Protein AF-0000000082338956 (afdb_homodimer)

Secondary structure (DSSP, 8-state):
------SEEEE-SSSSEEEEESS--EEEEEE--HHHHHHHTSS-EEEEEEEGGGEEEEEETTEEEE--SSSEEEEEETTT--EEEEEETT-TTEEEEEGGGB-TTT-SSPPPPEEEEE-GGG--TT----S-S-B-SSS-HHHHHHH-/------SEEEE-SSSSEEEEESS--EEEEEE--HHHHHHHTSS-EEEEEEEGGGEEEEEETTEEEE--SSSEEEEEETTT--EEEEEETT-TTEEEEEGGGB-TTT-SSPPPPEEEEE-GGG--TT----S-S-B-SSS-HHHHHHH-

Radius of gyration: 18.68 Å; Cα contacts (8 Å, |Δi|>4): 760; chains: 2; bounding box: 44×70×40 Å

Structure (mmCIF, N/CA/C/O backbone):
data_AF-0000000082338956-model_v1
#
loop_
_entity.id
_entity.type
_entity.pdbx_description
1 polymer 'CENP-V/GFA domain-containing protein'
#
loop_
_atom_site.group_PDB
_atom_site.id
_atom_site.type_symbol
_atom_site.label_atom_id
_atom_site.label_alt_id
_atom_site.label_comp_id
_atom_site.label_asym_id
_atom_site.label_entity_id
_atom_site.label_seq_id
_atom_site.pdbx_PDB_ins_code
_atom_site.Cartn_x
_atom_site.Cartn_y
_atom_site.Cartn_z
_atom_site.occupancy
_atom_site.B_iso_or_equiv
_atom_site.auth_seq_id
_atom_site.auth_comp_id
_atom_site.auth_asym_id
_atom_site.auth_atom_id
_atom_site.pdbx_PDB_model_num
ATOM 1 N N . MET A 1 1 ? 7.762 37.938 0.673 1 37.91 1 MET A N 1
ATOM 2 C CA . MET A 1 1 ? 7.363 37.375 1.96 1 37.91 1 MET A CA 1
ATOM 3 C C . MET A 1 1 ? 7.746 35.906 2.051 1 37.91 1 MET A C 1
ATOM 5 O O . MET A 1 1 ? 7.449 35.125 1.145 1 37.91 1 MET A O 1
ATOM 9 N N . ALA A 1 2 ? 8.82 35.469 2.633 1 46.91 2 ALA A N 1
ATOM 10 C CA . ALA A 1 2 ? 9.375 34.125 2.648 1 46.91 2 ALA A CA 1
ATOM 11 C C . ALA A 1 2 ? 8.297 33.094 2.939 1 46.91 2 ALA A C 1
ATOM 13 O O . ALA A 1 2 ? 7.652 33.125 3.99 1 46.91 2 ALA A O 1
ATOM 14 N N . MET A 1 3 ? 7.559 32.562 2.043 1 53.38 3 MET A N 1
ATOM 15 C CA . MET A 1 3 ? 6.398 31.719 2.297 1 53.38 3 MET A CA 1
ATOM 16 C C . MET A 1 3 ? 6.719 30.656 3.354 1 53.38 3 MET A C 1
ATOM 18 O O . MET A 1 3 ? 7.797 30.062 3.336 1 53.38 3 MET A O 1
ATOM 22 N N . ALA A 1 4 ? 6.336 30.891 4.547 1 64.12 4 ALA A N 1
ATOM 23 C CA . ALA A 1 4 ? 6.57 30.016 5.688 1 64.12 4 ALA A CA 1
ATOM 24 C C . ALA A 1 4 ? 6.512 28.547 5.27 1 64.12 4 ALA A C 1
ATOM 26 O O . ALA A 1 4 ? 5.773 28.188 4.352 1 64.12 4 ALA A O 1
ATOM 27 N N . SER A 1 5 ? 7.586 27.75 5.406 1 78.81 5 SER A N 1
ATOM 28 C CA . SER A 1 5 ? 7.68 26.328 5.133 1 78.81 5 SER A CA 1
ATOM 29 C C . SER A 1 5 ? 6.43 25.594 5.605 1 78.81 5 SER A C 1
ATOM 31 O O . SER A 1 5 ? 5.941 25.828 6.711 1 78.81 5 SER A O 1
ATOM 33 N N . PRO A 1 6 ? 5.793 24.953 4.656 1 86.56 6 PRO A N 1
ATOM 34 C CA . PRO A 1 6 ? 4.605 24.234 5.102 1 86.56 6 PRO A CA 1
ATOM 35 C C . PRO A 1 6 ? 4.887 23.312 6.289 1 86.56 6 PRO A C 1
ATOM 37 O O . PRO A 1 6 ? 6 22.797 6.43 1 86.56 6 PRO A O 1
ATOM 40 N N . THR A 1 7 ? 3.939 23.25 7.199 1 96.44 7 THR A N 1
ATOM 41 C CA . THR A 1 7 ? 4.062 22.312 8.305 1 96.44 7 THR A CA 1
ATOM 42 C C . THR A 1 7 ? 4.336 20.906 7.793 1 96.44 7 THR A C 1
ATOM 44 O O . THR A 1 7 ? 5.309 20.266 8.195 1 96.44 7 THR A O 1
ATOM 47 N N . VAL A 1 8 ? 3.508 20.438 6.867 1 98.44 8 VAL A N 1
ATOM 48 C CA . VAL A 1 8 ? 3.68 19.172 6.152 1 98.44 8 VAL A CA 1
ATOM 49 C C . VAL A 1 8 ? 3.395 19.375 4.668 1 98.44 8 VAL A C 1
ATOM 51 O O . VAL A 1 8 ? 2.457 20.094 4.301 1 98.44 8 VAL A O 1
ATOM 54 N N . ILE A 1 9 ? 4.199 18.828 3.869 1 98.38 9 ILE A N 1
ATOM 55 C CA . ILE A 1 9 ? 3.963 18.797 2.432 1 98.38 9 ILE A CA 1
ATOM 56 C C . ILE A 1 9 ? 4.055 17.359 1.924 1 98.38 9 ILE A C 1
ATOM 58 O O . ILE A 1 9 ? 4.805 16.547 2.469 1 98.38 9 ILE A O 1
ATOM 62 N N . GLY A 1 10 ? 3.277 17.031 0.928 1 98.69 10 GLY A N 1
ATOM 63 C CA . GLY A 1 10 ? 3.27 15.688 0.377 1 98.69 10 GLY A CA 1
ATOM 64 C C . GLY A 1 10 ? 2.762 15.633 -1.052 1 98.69 10 GLY A C 1
ATOM 65 O O . GLY A 1 10 ? 2.369 16.656 -1.617 1 98.69 10 GLY A O 1
ATOM 66 N N . SER A 1 11 ? 2.898 14.477 -1.651 1 98.75 11 SER A N 1
ATOM 67 C CA . SER A 1 11 ? 2.508 14.305 -3.047 1 98.75 11 SER A CA 1
ATOM 68 C C . SER A 1 11 ? 2.406 12.828 -3.414 1 98.75 11 SER A C 1
ATOM 70 O O . SER A 1 11 ? 2.9 11.969 -2.686 1 98.75 11 SER A O 1
ATOM 72 N N . CYS A 1 12 ? 1.678 12.688 -4.566 1 98.56 12 CYS A N 1
ATOM 73 C CA . CYS A 1 12 ? 1.744 11.375 -5.203 1 98.56 12 CYS A CA 1
ATOM 74 C C . CYS A 1 12 ? 3.072 11.188 -5.922 1 98.56 12 CYS A C 1
ATOM 76 O O . CYS A 1 12 ? 4.008 11.969 -5.723 1 98.56 12 CYS A O 1
ATOM 78 N N . TYR A 1 13 ? 3.252 10.133 -6.703 1 98.12 13 TYR A N 1
ATOM 79 C CA . TYR A 1 13 ? 4.504 9.82 -7.383 1 98.12 13 TYR A CA 1
ATOM 80 C C . TYR A 1 13 ? 4.746 10.773 -8.547 1 98.12 13 TYR A C 1
ATOM 82 O O . TYR A 1 13 ? 5.844 11.32 -8.695 1 98.12 13 TYR A O 1
ATOM 90 N N . CYS A 1 14 ? 3.738 11 -9.414 1 97.81 14 CYS A N 1
ATOM 91 C CA . CYS A 1 14 ? 3.916 11.734 -10.664 1 97.81 14 CYS A CA 1
ATOM 92 C C . CYS A 1 14 ? 3.887 13.234 -10.422 1 97.81 14 CYS A C 1
ATOM 94 O O . CYS A 1 14 ? 4.195 14.016 -11.32 1 97.81 14 CYS A O 1
ATOM 96 N N . GLY A 1 15 ? 3.473 13.625 -9.227 1 97.62 15 GLY A N 1
ATOM 97 C CA . GLY A 1 15 ? 3.506 15.039 -8.875 1 97.62 15 GLY A CA 1
ATOM 98 C C . GLY A 1 15 ? 2.246 15.781 -9.273 1 97.62 15 GLY A C 1
ATOM 99 O O . GLY A 1 15 ? 2.084 16.953 -8.953 1 97.62 15 GLY A O 1
ATOM 100 N N . LYS A 1 16 ? 1.277 15.109 -9.852 1 98.5 16 LYS A N 1
ATOM 101 C CA . LYS A 1 16 ? 0.058 15.766 -10.312 1 98.5 16 LYS A CA 1
ATOM 102 C C . LYS A 1 16 ? -0.935 15.953 -9.172 1 98.5 16 LYS A C 1
ATOM 104 O O . LYS A 1 16 ? -1.979 16.594 -9.352 1 98.5 16 LYS A O 1
ATOM 109 N N . THR A 1 17 ? -0.644 15.438 -8.062 1 98.56 17 THR A N 1
ATOM 110 C CA . THR A 1 17 ? -1.384 15.641 -6.824 1 98.56 17 THR A CA 1
ATOM 111 C C . THR A 1 17 ? -0.436 15.984 -5.68 1 98.56 17 THR A C 1
ATOM 1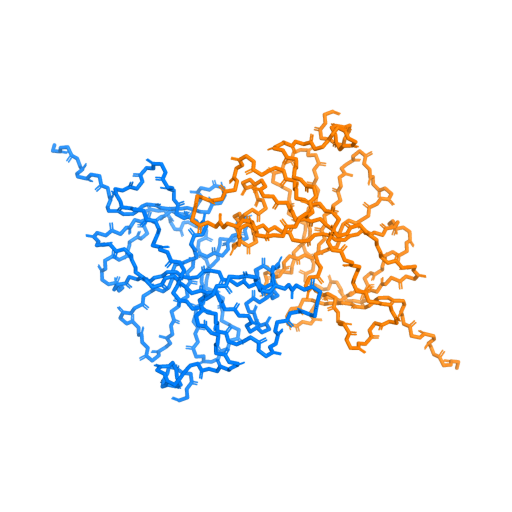13 O O . THR A 1 17 ? 0.419 15.172 -5.309 1 98.56 17 THR A O 1
ATOM 116 N N . ARG A 1 18 ? -0.516 17.156 -5.23 1 98.69 18 ARG A N 1
ATOM 117 C CA . ARG A 1 18 ? 0.327 17.672 -4.156 1 98.69 18 ARG A CA 1
ATOM 118 C C . ARG A 1 18 ? -0.507 18.375 -3.096 1 98.69 18 ARG A C 1
ATOM 120 O O . ARG A 1 18 ? -1.517 19.016 -3.414 1 98.69 18 ARG A O 1
ATOM 127 N N . TYR A 1 19 ? -0.068 18.297 -1.852 1 98.88 19 TYR A N 1
ATOM 128 C CA . TYR A 1 19 ? -0.809 18.938 -0.768 1 98.88 19 TYR A CA 1
ATOM 129 C C . TYR A 1 19 ? 0.14 19.531 0.263 1 98.88 19 TYR A C 1
ATOM 131 O O . TYR A 1 19 ? 1.345 19.281 0.233 1 98.88 19 TYR A O 1
ATOM 139 N N . GLN A 1 20 ? -0.388 20.359 1.097 1 98.62 20 GLN A N 1
ATOM 140 C CA . GLN A 1 20 ? 0.293 20.859 2.285 1 98.62 20 GLN A CA 1
ATOM 141 C C . GLN A 1 20 ? -0.674 21 3.457 1 98.62 20 GLN A C 1
ATOM 143 O O . GLN A 1 20 ? -1.89 21.062 3.262 1 98.62 20 GLN A O 1
ATOM 148 N N . THR A 1 21 ? -0.132 20.984 4.664 1 98.56 21 THR A N 1
ATOM 149 C CA . THR A 1 21 ? -0.916 21.297 5.855 1 98.56 21 THR A CA 1
ATOM 150 C C . THR A 1 21 ? -0.364 22.531 6.559 1 98.56 21 THR A C 1
ATOM 152 O O . THR A 1 21 ? 0.825 22.844 6.441 1 98.56 21 THR A O 1
ATOM 155 N N . THR A 1 22 ? -1.229 23.203 7.227 1 97.88 22 THR A N 1
ATOM 156 C CA . THR A 1 22 ? -0.813 24.375 7.984 1 97.88 22 THR A CA 1
ATOM 157 C C . THR A 1 22 ? -0.746 24.062 9.477 1 97.88 22 THR A C 1
ATOM 159 O O . THR A 1 22 ? -0.469 24.953 10.289 1 97.88 22 THR A O 1
ATOM 162 N N . SER A 1 23 ? -1.049 22.891 9.883 1 97.88 23 SER A N 1
ATOM 163 C CA . SER A 1 23 ? -0.912 22.375 11.242 1 97.88 23 SER A CA 1
ATOM 164 C C . SER A 1 23 ? -0.224 21 11.242 1 97.88 23 SER A C 1
ATOM 166 O O . SER A 1 23 ? -0.151 20.344 10.211 1 97.88 23 SER A O 1
ATOM 168 N N . PRO A 1 24 ? 0.361 20.609 12.438 1 97.94 24 PRO A N 1
ATOM 169 C CA . PRO A 1 24 ? 1.017 19.312 12.523 1 97.94 24 PRO A CA 1
ATOM 170 C C . PRO A 1 24 ? 0.047 18.141 12.32 1 97.94 24 PRO A C 1
ATOM 172 O O . PRO A 1 24 ? -1.144 18.266 12.617 1 97.94 24 PRO A O 1
ATOM 175 N N . ILE A 1 25 ? 0.575 17.047 11.766 1 98.62 25 ILE A N 1
ATOM 176 C CA . ILE A 1 25 ? -0.167 15.805 11.633 1 98.62 25 ILE A CA 1
ATOM 177 C C . ILE A 1 25 ? -0.011 14.977 12.906 1 98.62 25 ILE A C 1
ATOM 179 O O . ILE A 1 25 ? 0.939 15.164 13.672 1 98.62 25 ILE A O 1
ATOM 183 N N . TYR A 1 26 ? -0.991 14.055 13.125 1 98.19 26 TYR A N 1
ATOM 184 C CA . TYR A 1 26 ? -0.993 13.281 14.367 1 98.19 26 TYR A CA 1
ATOM 185 C C . TYR A 1 26 ? -1.609 11.906 14.148 1 98.19 26 TYR A C 1
ATOM 187 O O . TYR A 1 26 ? -2.223 11.648 13.109 1 98.19 26 TYR A O 1
ATOM 195 N N . GLY A 1 27 ? -1.321 10.977 14.977 1 97.31 27 GLY A N 1
ATOM 196 C CA . GLY A 1 27 ? -2.074 9.734 15.062 1 97.31 27 GLY A CA 1
ATOM 197 C C . GLY A 1 27 ? -1.711 8.742 13.977 1 97.31 27 GLY A C 1
ATOM 198 O O . GLY A 1 27 ? -2.59 8.211 13.297 1 97.31 27 GLY A O 1
ATOM 199 N N . LEU A 1 28 ? -0.47 8.305 13.898 1 98.5 28 LEU A N 1
ATOM 200 C CA . LEU A 1 28 ? -0.119 7.27 12.93 1 98.5 28 LEU A CA 1
ATOM 201 C C . LEU A 1 28 ? -0.731 5.93 13.328 1 98.5 28 LEU A C 1
ATOM 203 O O . LEU A 1 28 ? -0.519 5.453 14.445 1 98.5 28 LEU A O 1
ATOM 207 N N . SER A 1 29 ? -1.56 5.406 12.516 1 97.75 29 SER A N 1
ATOM 208 C CA . SER A 1 29 ? -2.152 4.086 12.695 1 97.75 29 SER A CA 1
ATOM 209 C C . SER A 1 29 ? -1.967 3.219 11.453 1 97.75 29 SER A C 1
ATOM 211 O O . SER A 1 29 ? -1.901 3.73 10.336 1 97.75 29 SER A O 1
ATOM 213 N N . PHE A 1 30 ? -1.803 1.936 11.656 1 98.69 30 PHE A N 1
ATOM 214 C CA . PHE A 1 30 ? -1.809 0.95 10.586 1 98.69 30 PHE A CA 1
ATOM 215 C C . PHE A 1 30 ? -3.139 0.207 10.539 1 98.69 30 PHE A C 1
ATOM 217 O O . PHE A 1 30 ? -3.492 -0.502 11.484 1 98.69 30 PHE A O 1
ATOM 224 N N . CYS A 1 31 ? -3.896 0.414 9.469 1 98.06 31 CYS A N 1
ATOM 225 C CA . CYS A 1 31 ? -5.199 -0.229 9.312 1 98.06 31 CYS A CA 1
ATOM 226 C C . CYS A 1 31 ? -5.082 -1.504 8.492 1 98.06 31 CYS A C 1
ATOM 228 O O . CYS A 1 31 ? -4.656 -1.465 7.336 1 98.06 31 CYS A O 1
ATOM 230 N N . TYR A 1 32 ? -5.582 -2.637 9 1 98.56 32 TYR A N 1
ATOM 231 C CA . TYR A 1 32 ? -5.438 -3.945 8.375 1 98.56 32 TYR A CA 1
ATOM 232 C C . TYR A 1 32 ? -6.762 -4.418 7.785 1 98.56 32 TYR A C 1
ATOM 234 O O . TYR A 1 32 ? -6.891 -5.574 7.383 1 98.56 32 TYR A O 1
ATOM 242 N N . CYS A 1 33 ? -7.785 -3.543 7.668 1 96.69 33 CYS A N 1
ATOM 243 C CA . CYS A 1 33 ? -9.039 -4.035 7.102 1 96.69 33 CYS A CA 1
ATOM 244 C C . CYS A 1 33 ? -8.844 -4.469 5.652 1 96.69 33 CYS A C 1
ATOM 246 O O . CYS A 1 33 ? -7.895 -4.043 4.992 1 96.69 33 CYS A O 1
ATOM 248 N N . THR A 1 34 ? -9.719 -5.242 5.16 1 96.44 34 THR A N 1
ATOM 249 C CA . THR A 1 34 ? -9.578 -5.836 3.834 1 96.44 34 THR A CA 1
ATOM 250 C C . THR A 1 34 ? -9.531 -4.754 2.76 1 96.44 34 THR A C 1
ATOM 252 O O . THR A 1 34 ? -8.75 -4.848 1.811 1 96.44 34 THR A O 1
ATOM 255 N N . ILE A 1 35 ? -10.297 -3.711 2.865 1 97.38 35 ILE A N 1
ATOM 256 C CA . ILE A 1 35 ? -10.328 -2.648 1.866 1 97.38 35 ILE A CA 1
ATOM 257 C C . ILE A 1 35 ? -8.969 -1.958 1.812 1 97.38 35 ILE A C 1
ATOM 259 O O . ILE A 1 35 ? -8.398 -1.769 0.731 1 97.38 35 ILE A O 1
ATOM 263 N N . CYS A 1 36 ? -8.383 -1.621 2.975 1 98.19 36 CYS A N 1
ATOM 264 C CA . CYS A 1 36 ? -7.082 -0.955 3.025 1 98.19 36 CYS A CA 1
ATOM 265 C C . CYS A 1 36 ? -5.988 -1.849 2.455 1 98.19 36 CYS A C 1
ATOM 267 O O . CYS A 1 36 ? -5.113 -1.378 1.728 1 98.19 36 CYS A O 1
ATOM 269 N N . GLN A 1 37 ? -6.094 -3.133 2.783 1 98.75 37 GLN A N 1
ATOM 270 C CA . GLN A 1 37 ? -5.109 -4.062 2.238 1 98.75 37 GLN A CA 1
ATOM 271 C C . GLN A 1 37 ? -5.137 -4.059 0.712 1 98.75 37 GLN A C 1
ATOM 273 O O . GLN A 1 37 ? -4.102 -3.883 0.069 1 98.75 37 GLN A O 1
ATOM 278 N N . LEU A 1 38 ? -6.281 -4.156 0.154 1 98.69 38 LEU A N 1
ATOM 279 C CA . LEU A 1 38 ? -6.395 -4.379 -1.284 1 98.69 38 LEU A CA 1
ATOM 280 C C . LEU A 1 38 ? -6.203 -3.074 -2.053 1 98.69 38 LEU A C 1
ATOM 282 O O . LEU A 1 38 ? -5.52 -3.049 -3.078 1 98.69 38 LEU A O 1
ATOM 286 N N . VAL A 1 39 ? -6.719 -1.962 -1.585 1 98.38 39 VAL A N 1
ATOM 287 C CA . VAL A 1 39 ? -6.566 -0.681 -2.266 1 98.38 39 VAL A CA 1
ATOM 288 C C . VAL A 1 39 ? -5.105 -0.239 -2.225 1 98.38 39 VAL A C 1
ATOM 290 O O . VAL A 1 39 ? -4.594 0.322 -3.195 1 98.38 39 VAL A O 1
ATOM 293 N N . HIS A 1 40 ? -4.441 -0.525 -1.163 1 98.88 40 HIS A N 1
ATOM 294 C CA . HIS A 1 40 ? -3.057 -0.099 -1 1 98.88 40 HIS A CA 1
ATOM 295 C C . HIS A 1 40 ? -2.09 -1.163 -1.506 1 98.88 40 HIS A C 1
ATOM 297 O O . HIS A 1 40 ? -0.905 -0.886 -1.711 1 98.88 40 HIS A O 1
ATOM 303 N N . GLY A 1 41 ? -2.609 -2.398 -1.732 1 98.88 41 GLY A N 1
ATOM 304 C CA . GLY A 1 41 ? -1.726 -3.473 -2.154 1 98.88 41 GLY A CA 1
ATOM 305 C C . GLY A 1 41 ? -0.627 -3.771 -1.151 1 98.88 41 GLY A C 1
ATOM 306 O O . GLY A 1 41 ? 0.525 -3.99 -1.531 1 98.88 41 GLY A O 1
ATOM 307 N N . ALA A 1 42 ? -0.926 -3.732 0.082 1 98.94 42 ALA A N 1
ATOM 308 C CA . ALA A 1 42 ? -0.004 -3.939 1.195 1 98.94 42 ALA A CA 1
ATOM 309 C C . ALA A 1 42 ? -0.734 -4.484 2.418 1 98.94 42 ALA A C 1
ATOM 311 O O . ALA A 1 42 ? -1.966 -4.465 2.475 1 98.94 42 ALA A O 1
ATOM 312 N N . PRO A 1 43 ? -0.013 -5.074 3.404 1 98.88 43 PRO A N 1
ATOM 313 C CA . PRO A 1 43 ? -0.702 -5.688 4.543 1 98.88 43 PRO A CA 1
ATOM 314 C C . PRO A 1 43 ? -1.531 -4.684 5.34 1 98.88 43 PRO A C 1
ATOM 316 O O . PRO A 1 43 ? -2.459 -5.07 6.055 1 98.88 43 PRO A O 1
ATOM 319 N N . PHE A 1 44 ? -1.197 -3.402 5.234 1 98.88 44 PHE A N 1
ATOM 320 C CA . PHE A 1 44 ? -1.904 -2.348 5.949 1 98.88 44 PHE A CA 1
ATOM 321 C C . PHE A 1 44 ? -1.773 -1.016 5.223 1 98.88 44 PHE A C 1
ATOM 323 O O . PHE A 1 44 ? -0.899 -0.852 4.367 1 98.88 44 PHE A O 1
ATOM 330 N N . ALA A 1 45 ? -2.648 -0.122 5.512 1 98.88 45 ALA A N 1
ATOM 331 C CA . ALA A 1 45 ? -2.525 1.278 5.117 1 98.88 45 ALA A CA 1
ATOM 332 C C . ALA A 1 45 ? -2.117 2.15 6.301 1 98.88 45 ALA A C 1
ATOM 334 O O . ALA A 1 45 ? -2.711 2.062 7.379 1 98.88 45 ALA A O 1
ATOM 335 N N . PRO A 1 46 ? -1.101 2.928 6.156 1 98.94 46 PRO A N 1
ATOM 336 C CA . PRO A 1 46 ? -0.68 3.861 7.203 1 98.94 46 PRO A CA 1
ATOM 337 C C . PRO A 1 46 ? -1.356 5.227 7.086 1 98.94 46 PRO A C 1
ATOM 339 O O . PRO A 1 46 ? -1.229 5.895 6.055 1 98.94 46 PRO A O 1
ATOM 342 N N . PHE A 1 47 ? -2.051 5.613 8.156 1 98.81 47 PHE A N 1
ATOM 343 C CA . PHE A 1 47 ? -2.719 6.906 8.125 1 98.81 47 PHE A CA 1
ATOM 344 C C . PHE A 1 47 ? -2.221 7.797 9.258 1 98.81 47 PHE A C 1
ATOM 346 O O . PHE A 1 47 ? -1.988 7.324 10.375 1 98.81 47 PHE A O 1
ATOM 353 N N . VAL A 1 48 ? -2.012 9.016 8.938 1 98.81 48 VAL A N 1
ATOM 354 C CA . VAL A 1 48 ? -1.961 10.109 9.898 1 98.81 48 VAL A CA 1
ATOM 355 C C . VAL A 1 48 ? -3.148 11.047 9.68 1 98.81 48 VAL A C 1
ATOM 357 O O . VAL A 1 48 ? -3.848 10.945 8.672 1 98.81 48 VAL A O 1
ATOM 360 N N . ASN A 1 49 ? -3.328 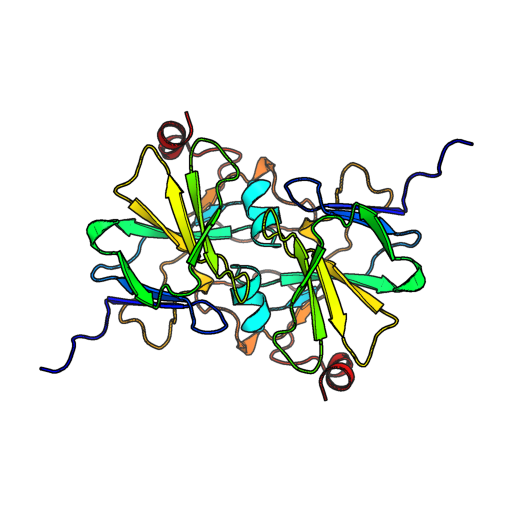11.938 10.656 1 98.56 49 ASN A N 1
ATOM 361 C CA . ASN A 1 49 ? -4.512 12.789 10.562 1 98.56 49 ASN A CA 1
ATOM 362 C C . ASN A 1 49 ? -4.148 14.266 10.703 1 98.56 49 ASN A C 1
ATOM 364 O O . ASN A 1 49 ? -3.082 14.602 11.219 1 98.56 49 ASN A O 1
ATOM 368 N N . VAL A 1 50 ? -5.031 15.078 10.219 1 98.75 50 VAL A N 1
ATOM 369 C CA . VAL A 1 50 ? -5.004 16.531 10.398 1 98.75 50 VAL A CA 1
ATOM 370 C C . VAL A 1 50 ? -6.43 17.078 10.383 1 98.75 50 VAL A C 1
ATOM 372 O O . VAL A 1 50 ? -7.316 16.5 9.75 1 98.75 50 VAL A O 1
ATOM 375 N N . GLN A 1 51 ? -6.695 18.125 11.141 1 98.62 51 GLN A N 1
ATOM 376 C CA . GLN A 1 51 ? -7.977 18.797 10.953 1 98.62 51 GLN A CA 1
ATOM 377 C C . GLN A 1 51 ? -8.133 19.281 9.516 1 98.62 51 GLN A C 1
ATOM 379 O O . GLN A 1 51 ? -7.219 19.891 8.953 1 98.62 51 GLN A O 1
ATOM 384 N N . SER A 1 52 ? -9.297 19.031 8.938 1 98.69 52 SER A N 1
ATOM 385 C CA . SER A 1 52 ? -9.516 19.234 7.512 1 98.69 52 SER A CA 1
ATOM 386 C C . SER A 1 52 ? -9.289 20.688 7.117 1 98.69 52 SER A C 1
ATOM 388 O O . SER A 1 52 ? -8.852 20.969 6 1 98.69 52 SER A O 1
ATOM 390 N N . GLU A 1 53 ? -9.516 21.609 7.988 1 98.38 53 GLU A N 1
ATOM 391 C CA . GLU A 1 53 ? -9.352 23.031 7.688 1 98.38 53 GLU A CA 1
ATOM 392 C C . GLU A 1 53 ? -7.883 23.375 7.438 1 98.38 53 GLU A C 1
ATOM 394 O O . GLU A 1 53 ? -7.57 24.406 6.848 1 98.38 53 GLU A O 1
ATOM 399 N N . HIS A 1 54 ? -6.98 22.484 7.844 1 98.44 54 HIS A N 1
ATOM 400 C CA . HIS A 1 54 ? -5.551 22.75 7.715 1 98.44 54 HIS A CA 1
ATOM 401 C C . HIS A 1 54 ? -4.949 21.969 6.555 1 98.44 54 HIS A C 1
ATOM 403 O O . HIS A 1 54 ? -3.74 22.031 6.316 1 98.44 54 HIS A O 1
ATOM 409 N N . PHE A 1 55 ? -5.727 21.203 5.859 1 98.75 55 PHE A N 1
ATOM 410 C CA . PHE A 1 55 ? -5.285 20.453 4.684 1 98.75 55 PHE A CA 1
ATOM 411 C C . PHE A 1 55 ? -5.621 21.219 3.408 1 98.75 55 PHE A C 1
ATOM 413 O O . PHE A 1 55 ? -6.777 21.594 3.189 1 98.75 55 PHE A O 1
ATOM 420 N N . HIS A 1 56 ? -4.57 21.359 2.518 1 98.38 56 HIS A N 1
ATOM 421 C CA . HIS A 1 56 ? -4.785 22.078 1.268 1 98.38 56 HIS A CA 1
ATOM 422 C C . HIS A 1 56 ? -4.121 21.375 0.096 1 98.38 56 HIS A C 1
ATOM 424 O O . HIS A 1 56 ? -2.941 21.016 0.165 1 98.38 56 HIS A O 1
ATOM 430 N N . TRP A 1 57 ? -4.891 21.234 -0.996 1 98.31 57 TRP A N 1
ATOM 431 C CA . TRP A 1 57 ? -4.277 20.812 -2.248 1 98.31 57 TRP A CA 1
ATOM 432 C C . TRP A 1 57 ? -3.467 21.938 -2.871 1 98.31 57 TRP A C 1
ATOM 434 O O . TRP A 1 57 ? -3.947 23.078 -2.977 1 98.31 57 TRP A O 1
ATOM 444 N N . ILE A 1 58 ? -2.279 21.625 -3.184 1 97.31 58 ILE A N 1
ATOM 445 C CA . ILE A 1 58 ? -1.427 22.531 -3.947 1 97.31 58 ILE A CA 1
ATOM 446 C C . ILE A 1 58 ? -1.61 22.266 -5.441 1 97.31 58 ILE A C 1
ATOM 448 O O . ILE A 1 58 ? -1.629 23.219 -6.242 1 97.31 58 ILE A O 1
ATOM 452 N N . GLU A 1 59 ? -1.639 21.047 -5.852 1 98.12 59 GLU A N 1
ATOM 453 C CA . GLU A 1 59 ? -1.928 20.531 -7.184 1 98.12 59 GLU A CA 1
ATOM 454 C C . GLU A 1 59 ? -2.945 19.391 -7.121 1 98.12 59 GLU A C 1
ATOM 456 O O . GLU A 1 59 ? -2.732 18.406 -6.422 1 98.12 59 GLU A O 1
ATOM 461 N N . ASN A 1 60 ? -4.07 19.547 -7.758 1 97.75 60 ASN A N 1
ATOM 462 C CA . ASN A 1 60 ? -5.117 18.531 -7.664 1 97.75 60 ASN A CA 1
ATOM 463 C C . ASN A 1 60 ? -5.641 18.141 -9.039 1 97.75 60 ASN A C 1
ATOM 465 O O . ASN A 1 60 ? -6.785 17.703 -9.172 1 97.75 60 ASN A O 1
ATOM 469 N N . ALA A 1 61 ? -4.852 18.281 -10.102 1 96.81 61 ALA A N 1
ATOM 470 C CA . ALA A 1 61 ? -5.246 18.047 -11.484 1 96.81 61 ALA A CA 1
ATOM 471 C C . ALA A 1 61 ? -5.664 16.594 -11.688 1 96.81 61 ALA A C 1
ATOM 473 O O . ALA A 1 61 ? -6.516 16.297 -12.531 1 96.81 61 ALA A O 1
ATOM 474 N N . ALA A 1 62 ? -5.129 15.688 -10.883 1 98.06 62 ALA A N 1
ATOM 475 C CA . ALA A 1 62 ? -5.363 14.266 -11.102 1 98.06 62 ALA A CA 1
ATOM 476 C C . ALA A 1 62 ? -6.047 13.633 -9.891 1 98.06 62 ALA A C 1
ATOM 478 O O . ALA A 1 62 ? -6.098 12.406 -9.773 1 98.06 62 ALA A O 1
ATOM 479 N N . VAL A 1 63 ? -6.539 14.438 -8.961 1 98.44 63 VAL A N 1
ATOM 480 C CA . VAL A 1 63 ? -7.203 13.891 -7.781 1 98.44 63 VAL A CA 1
ATOM 481 C C . VAL A 1 63 ? -8.586 13.367 -8.164 1 98.44 63 VAL A C 1
ATOM 483 O O . VAL A 1 63 ? -9.375 14.078 -8.781 1 98.44 63 VAL A O 1
ATOM 486 N N . VAL A 1 64 ? -8.852 12.141 -7.844 1 98.25 64 VAL A N 1
ATOM 487 C CA . VAL A 1 64 ? -10.195 11.586 -8.008 1 98.25 64 VAL A CA 1
ATOM 488 C C . VAL A 1 64 ? -10.656 10.945 -6.699 1 98.25 64 VAL A C 1
ATOM 490 O O . VAL A 1 64 ? -9.828 10.469 -5.914 1 98.25 64 VAL A O 1
ATOM 493 N N . GLU A 1 65 ? -11.977 11.039 -6.5 1 98.38 65 GLU A N 1
ATOM 494 C CA . GLU A 1 65 ? -12.57 10.398 -5.332 1 98.38 65 GLU A CA 1
ATOM 495 C C . GLU A 1 65 ? -12.828 8.922 -5.582 1 98.38 65 GLU A C 1
ATOM 497 O O . GLU A 1 65 ? -13.242 8.531 -6.68 1 98.38 65 GLU A O 1
ATOM 502 N N . LEU A 1 66 ? -12.562 8.109 -4.637 1 98.31 66 LEU A N 1
ATOM 503 C CA . LEU A 1 66 ? -12.852 6.68 -4.621 1 98.31 66 LEU A CA 1
ATOM 504 C C . LEU A 1 66 ? -13.727 6.312 -3.432 1 98.31 66 LEU A C 1
ATOM 506 O O . LEU A 1 66 ? -13.281 6.348 -2.285 1 98.31 66 LEU A O 1
ATOM 510 N N . ARG A 1 67 ? -14.961 6.039 -3.719 1 97.69 67 ARG A N 1
ATOM 511 C CA . ARG A 1 67 ? -15.914 5.621 -2.695 1 97.69 67 ARG A CA 1
ATOM 512 C C . ARG A 1 67 ? -16.234 4.133 -2.818 1 97.69 67 ARG A C 1
ATOM 514 O O . ARG A 1 67 ? -16.938 3.719 -3.74 1 97.69 67 ARG A O 1
ATOM 521 N N . LEU A 1 68 ? -15.727 3.363 -1.923 1 96.38 68 LEU A N 1
ATOM 522 C CA . LEU A 1 68 ? -15.891 1.915 -1.944 1 96.38 68 LEU A CA 1
ATOM 523 C C . LEU A 1 68 ? -16.891 1.466 -0.886 1 96.38 68 LEU A C 1
ATOM 525 O O . LEU A 1 68 ? -17.359 0.326 -0.912 1 96.38 68 LEU A O 1
ATOM 529 N N . THR A 1 69 ? -17.094 2.355 0.09 1 94 69 THR A N 1
ATOM 530 C CA . THR A 1 69 ? -18.078 2.15 1.146 1 94 69 THR A CA 1
ATOM 531 C C . THR A 1 69 ? -19.047 3.33 1.221 1 94 69 THR A C 1
ATOM 533 O O . THR A 1 69 ? -18.891 4.312 0.495 1 94 69 THR A O 1
ATOM 536 N N . ASP A 1 70 ? -20.016 3.197 2.1 1 94.25 70 ASP A N 1
ATOM 537 C CA . ASP A 1 70 ? -20.984 4.277 2.25 1 94.25 70 ASP A CA 1
ATOM 538 C C . ASP A 1 70 ? -20.609 5.203 3.404 1 94.25 70 ASP A C 1
ATOM 540 O O . ASP A 1 70 ? -21.406 6.043 3.824 1 94.25 70 ASP A O 1
ATOM 544 N N . PHE A 1 71 ? -19.281 5.07 3.834 1 94.81 71 PHE A N 1
ATOM 545 C CA . PHE A 1 71 ? -19.031 5.859 5.031 1 94.81 71 PHE A CA 1
ATOM 546 C C . PHE A 1 71 ? -17.734 6.652 4.895 1 94.81 71 PHE A C 1
ATOM 548 O O . PHE A 1 71 ? -17.406 7.457 5.766 1 94.81 71 PHE A O 1
ATOM 555 N N . ALA A 1 72 ? -17.031 6.438 3.76 1 97.25 72 ALA A N 1
ATOM 556 C CA . ALA A 1 72 ? -15.766 7.156 3.641 1 97.25 72 ALA A CA 1
ATOM 557 C C . ALA A 1 72 ? -15.438 7.449 2.18 1 97.25 72 ALA A C 1
ATOM 559 O O . ALA A 1 72 ? -15.844 6.703 1.284 1 97.25 72 ALA A O 1
ATOM 560 N N . THR A 1 73 ? -14.789 8.508 1.973 1 98.25 73 THR A N 1
ATOM 561 C CA . THR A 1 73 ? -14.273 8.906 0.668 1 98.25 73 THR A CA 1
ATOM 562 C C . THR A 1 73 ? -12.742 8.906 0.666 1 98.25 73 THR A C 1
ATOM 564 O O . THR A 1 73 ? -12.117 9.578 1.49 1 98.25 73 THR A O 1
ATOM 567 N N . ARG A 1 74 ? -12.219 8.141 -0.197 1 98.69 74 ARG A N 1
ATOM 568 C CA . ARG A 1 74 ? -10.781 8.164 -0.43 1 98.69 74 ARG A CA 1
ATOM 569 C C . ARG A 1 74 ? -10.438 9.039 -1.634 1 98.69 74 ARG A C 1
ATOM 571 O O . ARG A 1 74 ? -11.281 9.281 -2.494 1 98.69 74 ARG A O 1
ATOM 578 N N . THR A 1 75 ? -9.258 9.57 -1.637 1 98.75 75 THR A N 1
ATOM 579 C CA . THR A 1 75 ? -8.758 10.219 -2.846 1 98.75 75 THR A CA 1
ATOM 580 C C . THR A 1 75 ? -7.512 9.508 -3.365 1 98.75 75 THR A C 1
ATOM 582 O O . THR A 1 75 ? -6.676 9.047 -2.58 1 98.75 75 THR A O 1
ATOM 585 N N . VAL A 1 76 ? -7.422 9.391 -4.672 1 98.69 76 VAL A N 1
ATOM 586 C CA . VAL A 1 76 ? -6.305 8.758 -5.363 1 98.69 76 VAL A CA 1
ATOM 587 C C . VAL A 1 76 ? -5.887 9.609 -6.559 1 98.69 76 VAL A C 1
ATOM 589 O O . VAL A 1 76 ? -6.664 10.445 -7.039 1 98.69 76 VAL A O 1
ATOM 592 N N . CYS A 1 77 ? -4.645 9.5 -6.926 1 98.44 77 CYS A N 1
ATOM 593 C CA . CYS A 1 77 ? -4.195 10.125 -8.164 1 98.44 77 CYS A CA 1
ATOM 594 C C . CYS A 1 77 ? -4.617 9.305 -9.375 1 98.44 77 CYS A C 1
ATOM 596 O O . CYS A 1 77 ? -4.281 8.125 -9.477 1 98.44 77 CYS A O 1
ATOM 598 N N . SER A 1 78 ? -5.277 9.859 -10.32 1 97 78 SER A N 1
ATOM 599 C CA . SER A 1 78 ? -5.773 9.148 -11.492 1 97 78 SER A CA 1
ATOM 600 C C . SER A 1 78 ? -4.641 8.82 -12.461 1 97 78 SER A C 1
ATOM 602 O O . SER A 1 78 ? -4.797 7.973 -13.344 1 97 78 SER A O 1
ATOM 604 N N . SER A 1 79 ? -3.523 9.5 -12.273 1 96.75 79 SER A N 1
ATOM 605 C CA . SER A 1 79 ? -2.408 9.328 -13.203 1 96.75 79 SER A CA 1
ATOM 606 C C . SER A 1 79 ? -1.458 8.234 -12.719 1 96.75 79 SER A C 1
ATOM 608 O O . SER A 1 79 ? -1.087 7.344 -13.492 1 96.75 79 SER A O 1
ATOM 610 N N . CYS A 1 80 ? -1.076 8.234 -11.477 1 97.31 80 CYS A N 1
ATOM 611 C CA . CYS A 1 80 ? -0.103 7.25 -11.016 1 97.31 80 CYS A CA 1
ATOM 612 C C . CYS A 1 80 ? -0.733 6.281 -10.023 1 97.31 80 CYS A C 1
ATOM 614 O O . CYS A 1 80 ? -0.075 5.352 -9.547 1 97.31 80 CYS A O 1
ATOM 616 N N . HIS A 1 81 ? -1.925 6.504 -9.617 1 96.81 81 HIS A N 1
ATOM 617 C CA . HIS A 1 81 ? -2.756 5.586 -8.844 1 96.81 81 HIS A CA 1
ATOM 618 C C . HIS A 1 81 ? -2.391 5.633 -7.363 1 96.81 81 HIS A C 1
ATOM 620 O O . HIS A 1 81 ? -2.893 4.832 -6.57 1 96.81 81 HIS A O 1
ATOM 626 N N . ALA A 1 82 ? -1.536 6.586 -6.965 1 98.38 82 ALA A N 1
ATOM 627 C CA . ALA A 1 82 ? -1.178 6.727 -5.555 1 98.38 82 ALA A CA 1
ATOM 628 C C . ALA A 1 82 ? -2.391 7.121 -4.719 1 98.38 82 ALA A C 1
ATOM 630 O O . ALA A 1 82 ? -3.111 8.062 -5.059 1 98.38 82 ALA A O 1
ATOM 631 N N . PRO A 1 83 ? -2.703 6.363 -3.625 1 98.88 83 PRO A N 1
ATOM 632 C CA . PRO A 1 83 ? -3.701 6.84 -2.664 1 98.88 83 PRO A CA 1
ATOM 633 C C . PRO A 1 83 ? -3.182 7.977 -1.786 1 98.88 83 PRO A C 1
ATOM 635 O O . PRO A 1 83 ? -2.012 7.973 -1.398 1 98.88 83 PRO A O 1
ATOM 638 N N . LEU A 1 84 ? -4.094 8.953 -1.446 1 98.88 84 LEU A N 1
ATOM 639 C CA . LEU A 1 84 ? -3.58 10.148 -0.794 1 98.88 84 LEU A CA 1
ATOM 640 C C . LEU A 1 84 ? -4.32 10.422 0.511 1 98.88 84 LEU A C 1
ATOM 642 O O . LEU A 1 84 ? -3.699 10.711 1.534 1 98.88 84 LEU A O 1
ATOM 646 N N . THR A 1 85 ? -5.676 10.391 0.47 1 98.94 85 THR A N 1
ATOM 647 C CA . THR A 1 85 ? -6.41 10.773 1.669 1 98.94 85 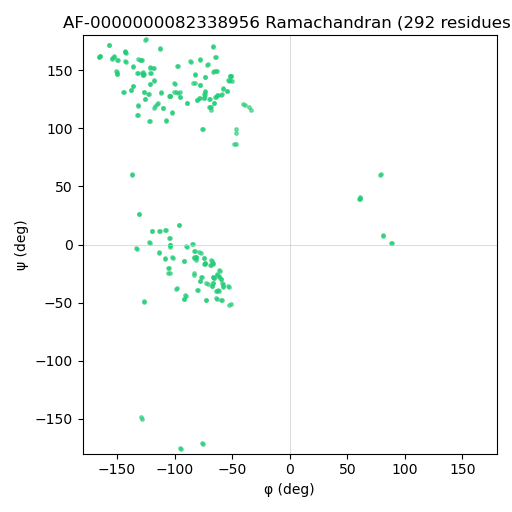THR A CA 1
ATOM 648 C C . THR A 1 85 ? -7.645 9.891 1.851 1 98.94 85 THR A C 1
ATOM 650 O O . THR A 1 85 ? -8.039 9.164 0.934 1 98.94 85 THR A O 1
ATOM 653 N N . MET A 1 86 ? -8.188 9.945 3.027 1 98.75 86 MET A N 1
ATOM 654 C CA . MET A 1 86 ? -9.477 9.352 3.383 1 98.75 86 MET A CA 1
ATOM 655 C C . MET A 1 86 ? -10.219 10.227 4.387 1 98.75 86 MET A C 1
ATOM 657 O O . MET A 1 86 ? -9.625 10.703 5.355 1 98.75 86 MET A O 1
ATOM 661 N N . VAL A 1 87 ? -11.453 10.453 4.062 1 98.44 87 VAL A N 1
ATOM 662 C CA . VAL A 1 87 ? -12.312 11.227 4.953 1 98.44 87 VAL A CA 1
ATOM 663 C C . VAL A 1 87 ? -13.578 10.438 5.266 1 98.44 87 VAL A C 1
ATOM 665 O O . VAL A 1 87 ? -14.258 9.961 4.359 1 98.44 87 VAL A O 1
ATOM 668 N N . TYR A 1 88 ? -13.828 10.258 6.566 1 97.25 88 TYR A N 1
ATOM 669 C CA . TYR A 1 88 ? -15.07 9.617 6.988 1 97.25 88 TYR A CA 1
ATOM 670 C C . TYR A 1 88 ? -16.234 10.594 6.918 1 97.25 88 TYR A C 1
ATOM 672 O O . TYR A 1 88 ? -16.109 11.75 7.328 1 97.25 88 TYR A O 1
ATOM 680 N N . ASP A 1 89 ? -17.344 10.133 6.422 1 96.88 89 ASP A N 1
ATOM 681 C CA . ASP A 1 89 ? -18.531 10.969 6.242 1 96.88 89 ASP A CA 1
ATOM 682 C C . ASP A 1 89 ? -18.969 11.578 7.57 1 96.88 89 ASP A C 1
ATOM 684 O O . ASP A 1 89 ? -19.391 12.734 7.621 1 96.88 89 ASP A O 1
ATOM 688 N N . LYS A 1 90 ? -18.844 10.875 8.633 1 95.75 90 LYS A N 1
ATOM 689 C CA . LYS A 1 90 ? -19.328 11.32 9.945 1 95.75 90 LYS A CA 1
ATOM 690 C C . LYS A 1 90 ? -18.25 12.102 10.688 1 95.75 90 LYS A C 1
ATOM 692 O O . LYS A 1 90 ? -18.484 12.578 11.797 1 95.75 90 LYS A O 1
ATOM 697 N N . ARG A 1 91 ? -17.094 12.242 10.102 1 96.19 91 ARG A N 1
ATOM 698 C CA . ARG A 1 91 ? -16.031 13.062 10.656 1 96.19 91 ARG A CA 1
ATOM 699 C C . ARG A 1 91 ? -15.359 13.898 9.57 1 96.19 91 ARG A C 1
ATOM 701 O O . ARG A 1 91 ? -14.148 13.805 9.367 1 96.19 91 ARG A O 1
ATOM 708 N N . PRO A 1 92 ? -16.172 14.727 8.961 1 96.88 92 PRO A N 1
ATOM 709 C CA . PRO A 1 92 ? -15.656 15.484 7.82 1 96.88 92 PRO A CA 1
ATOM 710 C C . PRO A 1 92 ? -14.609 16.516 8.227 1 96.88 92 PRO A C 1
ATOM 712 O O . PRO A 1 92 ? -13.891 17.047 7.371 1 96.88 92 PRO A O 1
ATOM 715 N N . GLN A 1 93 ? -14.484 16.812 9.523 1 97.31 93 GLN A N 1
ATOM 716 C CA . GLN A 1 93 ? -13.555 17.828 9.992 1 97.31 93 GLN A CA 1
ATOM 717 C C . GLN A 1 93 ? -12.148 17.266 10.18 1 97.31 93 GLN A C 1
ATOM 719 O O . GLN A 1 93 ? -11.227 17.969 10.578 1 97.31 93 GLN A O 1
ATOM 724 N N . GLU A 1 94 ? -11.984 16 9.891 1 98.06 94 GLU A N 1
ATOM 725 C CA . GLU A 1 94 ? -10.688 15.352 9.977 1 98.06 94 GLU A CA 1
ATOM 726 C C . GLU A 1 94 ? -10.336 14.656 8.664 1 98.06 94 GLU A C 1
ATOM 728 O O . GLU A 1 94 ? -11.164 13.961 8.078 1 98.06 94 GLU A O 1
ATOM 733 N N . THR A 1 95 ? -9.125 14.898 8.172 1 98.75 95 THR A N 1
ATOM 734 C CA . THR A 1 95 ? -8.602 14.258 6.969 1 98.75 95 THR A CA 1
ATOM 735 C C . THR A 1 95 ? -7.492 13.273 7.32 1 98.75 95 THR A C 1
ATOM 737 O O . THR A 1 95 ? -6.492 13.648 7.934 1 98.75 95 THR A O 1
ATOM 740 N N . GLY A 1 96 ? -7.707 12.023 7.031 1 98.75 96 GLY A N 1
ATOM 741 C CA . GLY A 1 96 ? -6.605 11.07 7.035 1 98.75 96 GLY A CA 1
ATOM 742 C C . GLY A 1 96 ? -5.68 11.227 5.848 1 98.75 96 GLY A C 1
ATOM 743 O O . GLY A 1 96 ? -6.137 11.406 4.715 1 98.75 96 GLY A O 1
ATOM 744 N N . ILE A 1 97 ? -4.422 11.258 6.062 1 98.94 97 ILE A N 1
ATOM 745 C CA . ILE A 1 97 ? -3.387 11.336 5.039 1 98.94 97 ILE A CA 1
ATOM 746 C 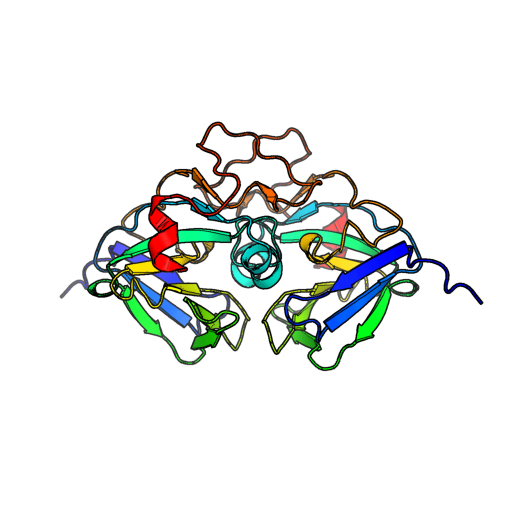C . ILE A 1 97 ? -2.598 10.031 5.004 1 98.94 97 ILE A C 1
ATOM 748 O O . ILE A 1 97 ? -2.203 9.508 6.047 1 98.94 97 ILE A O 1
ATOM 752 N N . VAL A 1 98 ? -2.438 9.508 3.814 1 99 98 VAL A N 1
ATOM 753 C CA . VAL A 1 98 ? -1.572 8.336 3.676 1 99 98 VAL A CA 1
ATOM 754 C C . VAL A 1 98 ? -0.13 8.719 4 1 99 98 VAL A C 1
ATOM 756 O O . VAL A 1 98 ? 0.485 9.516 3.283 1 99 98 VAL A O 1
ATOM 759 N N . ALA A 1 99 ? 0.453 8.102 4.941 1 98.94 99 ALA A N 1
ATOM 760 C CA . ALA A 1 99 ? 1.643 8.617 5.617 1 98.94 99 ALA A CA 1
ATOM 761 C C . ALA A 1 99 ? 2.84 8.648 4.672 1 98.94 99 ALA A C 1
ATOM 763 O O . ALA A 1 99 ? 3.68 9.547 4.754 1 98.94 99 ALA A O 1
ATOM 764 N N . VAL A 1 100 ? 2.896 7.711 3.77 1 98.94 100 VAL A N 1
ATOM 765 C CA . VAL A 1 100 ? 4.086 7.574 2.939 1 98.94 100 VAL A CA 1
ATOM 766 C C . VAL A 1 100 ? 4.121 8.688 1.898 1 98.94 100 VAL A C 1
ATOM 768 O O . VAL A 1 100 ? 5.141 8.898 1.235 1 98.94 100 VAL A O 1
ATOM 771 N N . THR A 1 101 ? 3.027 9.422 1.733 1 98.94 101 THR A N 1
ATOM 772 C CA . THR A 1 101 ? 2.998 10.492 0.745 1 98.94 101 THR A CA 1
ATOM 773 C C . THR A 1 101 ? 3.648 11.758 1.3 1 98.94 101 THR A C 1
ATOM 775 O O . THR A 1 101 ? 3.91 12.703 0.555 1 98.94 101 THR A O 1
ATOM 778 N N . VAL A 1 102 ? 3.92 11.789 2.598 1 98.88 102 VAL A N 1
ATOM 779 C CA . VAL A 1 102 ? 4.578 12.93 3.23 1 98.88 102 VAL A CA 1
ATOM 780 C C . VAL A 1 102 ? 6.031 13.008 2.768 1 98.88 102 VAL A C 1
ATOM 782 O O . VAL A 1 102 ? 6.754 12.008 2.791 1 98.88 102 VAL A O 1
ATOM 785 N N . ASN A 1 103 ? 6.387 14.109 2.264 1 98.25 103 ASN A N 1
ATOM 786 C CA . ASN A 1 103 ? 7.797 14.367 2 1 98.25 103 ASN A CA 1
ATOM 787 C C . ASN A 1 103 ? 8.555 14.695 3.283 1 98.25 103 ASN A C 1
ATOM 789 O O . ASN A 1 103 ? 8.539 15.836 3.748 1 98.25 103 ASN A O 1
ATOM 793 N N . GLU A 1 104 ? 9.234 13.758 3.84 1 97.25 104 GLU A N 1
ATOM 794 C CA . GLU A 1 104 ? 9.852 13.875 5.156 1 97.25 104 GLU A CA 1
ATOM 795 C C . GLU A 1 104 ? 10.984 14.906 5.145 1 97.25 104 GLU A C 1
ATOM 797 O O . GLU A 1 104 ? 11.273 15.531 6.168 1 97.25 104 GLU A O 1
ATOM 802 N N . GLU A 1 105 ? 11.609 15.102 4 1 95.5 105 GLU A N 1
ATOM 803 C CA . GLU A 1 105 ? 12.742 16.016 3.898 1 95.5 105 GLU A CA 1
ATOM 804 C C . GLU A 1 105 ? 12.281 17.469 3.842 1 95.5 105 GLU A C 1
ATOM 806 O O . GLU A 1 105 ? 12.945 18.359 4.371 1 95.5 105 GLU A O 1
ATOM 811 N N . GLU A 1 106 ? 11.148 17.703 3.285 1 95.38 106 GLU A N 1
ATOM 812 C CA . GLU A 1 106 ? 10.703 19.062 3.025 1 95.38 106 GLU A CA 1
ATOM 813 C C . GLU A 1 106 ? 9.68 19.516 4.062 1 95.38 106 GLU A C 1
ATOM 815 O O . GLU A 1 106 ? 9.352 20.703 4.137 1 95.38 106 GLU A O 1
ATOM 820 N N . SER A 1 107 ? 9.18 18.594 4.871 1 97.75 107 SER A N 1
ATOM 821 C CA . SER A 1 107 ? 8.195 18.938 5.895 1 97.75 107 SER A CA 1
ATOM 822 C C . SER A 1 107 ? 8.875 19.484 7.148 1 97.75 107 SER A C 1
ATOM 824 O O . SER A 1 107 ? 9.969 19.047 7.512 1 97.75 107 SER A O 1
ATOM 826 N N . ALA A 1 108 ? 8.172 20.406 7.785 1 97.44 108 ALA A N 1
ATOM 827 C CA . ALA A 1 108 ? 8.727 21.031 8.984 1 97.44 108 ALA A CA 1
ATOM 828 C C . ALA A 1 108 ? 8.609 20.109 10.188 1 97.44 108 ALA A C 1
ATOM 830 O O . ALA A 1 108 ? 9.336 20.281 11.172 1 97.44 108 ALA A O 1
ATOM 831 N N . VAL A 1 109 ? 7.648 19.234 10.227 1 97 109 VAL A N 1
ATOM 832 C CA . VAL A 1 109 ? 7.441 18.297 11.32 1 97 109 VAL A CA 1
ATOM 833 C C . VAL A 1 109 ? 7.5 16.859 10.789 1 97 109 VAL A C 1
ATOM 835 O O . VAL A 1 109 ? 7.133 16.609 9.641 1 97 109 VAL A O 1
ATOM 838 N N . PRO A 1 110 ? 7.984 15.93 11.617 1 97.62 110 PRO A N 1
ATOM 839 C CA . PRO A 1 110 ? 8.078 14.531 11.188 1 97.62 110 PRO A CA 1
ATOM 840 C C . PRO A 1 110 ? 6.734 13.812 11.242 1 97.62 110 PRO A C 1
ATOM 842 O O . PRO A 1 110 ? 5.801 14.281 11.906 1 97.62 110 PRO A O 1
ATOM 845 N N . VAL A 1 111 ? 6.617 12.711 10.5 1 98.75 111 VAL A N 1
ATOM 846 C CA . VAL A 1 111 ? 5.539 11.766 10.75 1 98.75 111 VAL A CA 1
ATOM 847 C C . VAL A 1 111 ? 5.684 11.172 12.148 1 98.75 111 VAL A C 1
ATOM 849 O O . VAL A 1 111 ? 6.777 10.781 12.555 1 98.75 111 VAL A O 1
ATOM 852 N N . PRO A 1 112 ? 4.609 11.227 12.93 1 98.38 112 PRO A N 1
ATOM 853 C CA . PRO A 1 112 ? 4.715 10.734 14.305 1 98.38 112 PRO A CA 1
ATOM 854 C C . PRO A 1 112 ? 4.953 9.227 14.383 1 98.38 112 PRO A C 1
ATOM 856 O O . PRO A 1 112 ? 4.84 8.531 13.367 1 98.38 112 PRO A O 1
ATOM 859 N N . GLU A 1 113 ? 5.258 8.766 15.562 1 97.44 113 GLU A N 1
ATOM 860 C CA . GLU A 1 113 ? 5.441 7.34 15.797 1 97.44 113 GLU A CA 1
ATOM 861 C C . GLU A 1 113 ? 4.109 6.594 15.734 1 97.44 113 GLU A C 1
ATOM 863 O O . GLU A 1 113 ? 3.053 7.176 15.992 1 97.44 113 GLU A O 1
ATOM 868 N N . LEU A 1 114 ? 4.242 5.305 15.422 1 98.38 114 LEU A N 1
ATOM 869 C CA . LEU A 1 114 ? 3.066 4.445 15.344 1 98.38 114 LEU A CA 1
ATOM 870 C C . LEU A 1 114 ? 2.33 4.406 16.688 1 98.38 114 LEU A C 1
ATOM 872 O O . LEU A 1 114 ? 2.941 4.164 17.719 1 98.38 114 LEU A O 1
ATOM 876 N N . GLU A 1 115 ? 1.043 4.656 16.594 1 96.75 115 GLU A N 1
ATOM 877 C CA . GLU A 1 115 ? 0.237 4.684 17.812 1 96.75 115 GLU A CA 1
ATOM 878 C C . GLU A 1 115 ? -0.495 3.361 18.031 1 96.75 115 GLU A C 1
ATOM 880 O O . GLU A 1 115 ? -0.637 2.896 19.156 1 96.75 115 GLU A O 1
ATOM 885 N N . CYS A 1 116 ? -0.965 2.762 16.906 1 96.75 116 CYS A N 1
ATOM 886 C CA . CYS A 1 116 ? -1.742 1.54 17.078 1 96.75 116 CYS A CA 1
ATOM 887 C C . CYS A 1 116 ? -1.901 0.802 15.75 1 96.75 116 CYS A C 1
ATOM 889 O O . CYS A 1 116 ? -1.652 1.369 14.688 1 96.75 116 CYS A O 1
ATOM 891 N N . HIS A 1 117 ? -2.244 -0.469 15.875 1 97.94 117 HIS A N 1
ATOM 892 C CA . HIS A 1 117 ? -2.729 -1.338 14.805 1 97.94 117 HIS A CA 1
ATOM 893 C C . HIS A 1 117 ? -4.234 -1.562 14.914 1 97.94 117 HIS A C 1
ATOM 895 O O . HIS A 1 117 ? -4.734 -1.925 15.984 1 97.94 117 HIS A O 1
ATOM 901 N N . ILE A 1 118 ? -4.91 -1.317 13.812 1 97.06 118 ILE A N 1
ATOM 902 C CA . ILE A 1 118 ? -6.355 -1.499 13.883 1 97.06 118 ILE A CA 1
ATOM 903 C C . ILE A 1 118 ? -6.801 -2.525 12.844 1 97.06 118 ILE A C 1
ATOM 905 O O . ILE A 1 118 ? -6.113 -2.74 11.844 1 97.06 118 ILE A O 1
ATOM 909 N N . PHE A 1 119 ? -7.926 -3.234 13.141 1 97 119 PHE A N 1
ATOM 910 C CA . PHE A 1 119 ? -8.492 -4.277 12.289 1 97 119 PHE A CA 1
ATOM 911 C C . PHE A 1 119 ? -7.504 -5.418 12.102 1 97 119 PHE A C 1
ATOM 913 O O . PHE A 1 119 ? -7.383 -5.969 11.008 1 97 119 PHE A O 1
ATOM 920 N N . VAL A 1 120 ? -6.828 -5.793 13.156 1 98 120 VAL A N 1
ATOM 921 C CA . VAL A 1 120 ? -5.75 -6.773 13.094 1 98 120 VAL A CA 1
ATOM 922 C C . VAL A 1 120 ? -6.324 -8.156 12.797 1 98 120 VAL A C 1
ATOM 924 O O . VAL A 1 120 ? -5.621 -9.023 12.273 1 98 120 VAL A O 1
ATOM 927 N N . GLU A 1 121 ? -7.59 -8.328 13 1 96.5 121 GLU A N 1
ATOM 928 C CA . GLU A 1 121 ? -8.242 -9.617 12.781 1 96.5 121 GLU A CA 1
ATOM 929 C C . GLU A 1 121 ? -8.164 -10.023 11.312 1 96.5 121 GLU A C 1
ATOM 931 O O . GLU A 1 121 ? -8.156 -11.219 10.992 1 96.5 121 GLU A O 1
ATOM 936 N N . THR A 1 122 ? -8.062 -9.086 10.445 1 96.62 122 THR A N 1
ATOM 937 C CA . THR A 1 122 ? -8.094 -9.391 9.016 1 96.62 122 THR A CA 1
ATOM 938 C C . THR A 1 122 ? -6.695 -9.32 8.414 1 96.62 122 THR A C 1
ATOM 940 O O . THR A 1 122 ? -6.531 -9.43 7.203 1 96.62 122 THR A O 1
ATOM 943 N N . LYS A 1 123 ? -5.695 -9.117 9.312 1 98.19 123 LYS A N 1
ATOM 944 C CA . LYS A 1 123 ? -4.305 -9.07 8.875 1 98.19 123 LYS A CA 1
ATOM 945 C C . LYS A 1 123 ? -3.93 -10.32 8.086 1 98.19 123 LYS A C 1
ATOM 947 O O . LYS A 1 123 ? -4.316 -11.43 8.461 1 98.19 123 LYS A O 1
ATOM 952 N N . PRO A 1 124 ? -3.262 -10.172 6.867 1 98.5 124 PRO A N 1
ATOM 953 C CA . PRO A 1 124 ? -2.838 -11.398 6.191 1 98.5 124 PRO A CA 1
ATOM 954 C C . PRO A 1 124 ? -2.041 -12.328 7.102 1 98.5 124 PRO A C 1
ATOM 956 O O . PRO A 1 124 ? -1.249 -11.867 7.926 1 98.5 124 PRO A O 1
ATOM 959 N N . LYS A 1 125 ? -2.203 -13.609 6.941 1 97.62 125 LYS A N 1
ATOM 960 C CA . LYS A 1 125 ? -1.57 -14.594 7.805 1 97.62 125 LYS A CA 1
ATOM 961 C C . LYS A 1 125 ? -0.052 -14.57 7.656 1 97.62 125 LYS A C 1
ATOM 963 O O . LYS A 1 125 ? 0.677 -14.867 8.602 1 97.62 125 LYS A O 1
ATOM 968 N N . TRP A 1 126 ? 0.427 -14.211 6.527 1 98.31 126 TRP A N 1
ATOM 969 C CA . TRP A 1 126 ? 1.851 -14.266 6.211 1 98.31 126 TRP A CA 1
ATOM 970 C C . TRP A 1 126 ? 2.576 -13.031 6.742 1 98.31 126 TRP A C 1
ATOM 972 O O . TRP A 1 126 ? 3.805 -12.953 6.68 1 98.31 126 TRP A O 1
ATOM 982 N N . TYR A 1 127 ? 1.857 -12.055 7.164 1 98.56 127 TYR A N 1
ATOM 983 C CA . TYR A 1 127 ? 2.467 -10.859 7.75 1 98.56 127 TYR A CA 1
ATOM 984 C C . TYR A 1 127 ? 2.416 -10.914 9.273 1 98.56 127 TYR A C 1
ATOM 986 O O . TYR A 1 127 ? 1.395 -11.289 9.852 1 98.56 127 TYR A O 1
ATOM 994 N N . ARG A 1 128 ? 3.523 -10.516 9.961 1 97.62 128 ARG A N 1
ATOM 995 C CA . ARG A 1 128 ? 3.592 -10.547 11.414 1 97.62 128 ARG A CA 1
ATOM 996 C C . ARG A 1 128 ? 3.887 -9.164 11.984 1 97.62 128 ARG A C 1
ATOM 998 O O . ARG A 1 128 ? 4.777 -8.469 11.5 1 97.62 128 ARG A O 1
ATOM 1005 N N . ILE A 1 129 ? 3.082 -8.789 12.93 1 98.38 129 ILE A N 1
ATOM 1006 C CA . ILE A 1 129 ? 3.348 -7.59 13.719 1 98.38 129 ILE A CA 1
ATOM 1007 C C . ILE A 1 129 ? 4.375 -7.898 14.805 1 98.38 129 ILE A C 1
ATOM 1009 O O . ILE A 1 129 ? 4.172 -8.805 15.617 1 98.38 129 ILE A O 1
ATOM 1013 N N . ARG A 1 130 ? 5.449 -7.133 14.812 1 97.62 130 ARG A N 1
ATOM 1014 C CA . ARG A 1 130 ? 6.539 -7.492 15.719 1 97.62 130 ARG A CA 1
ATOM 1015 C C . ARG A 1 130 ? 6.855 -6.348 16.672 1 97.62 130 ARG A C 1
ATOM 1017 O O . ARG A 1 130 ? 7.852 -6.395 17.391 1 97.62 130 ARG A O 1
ATOM 1024 N N . ASP A 1 131 ? 6.137 -5.223 16.641 1 97.69 131 ASP A N 1
ATOM 1025 C CA . ASP A 1 131 ? 6.32 -4.129 17.594 1 97.69 131 ASP A CA 1
ATOM 1026 C C . ASP A 1 131 ? 5.34 -4.234 18.75 1 97.69 131 ASP A C 1
ATOM 1028 O O . ASP A 1 131 ? 4.598 -5.215 18.859 1 97.69 131 ASP A O 1
ATOM 1032 N N . ASP A 1 132 ? 5.352 -3.236 19.609 1 97.19 132 ASP A N 1
ATOM 1033 C CA . AS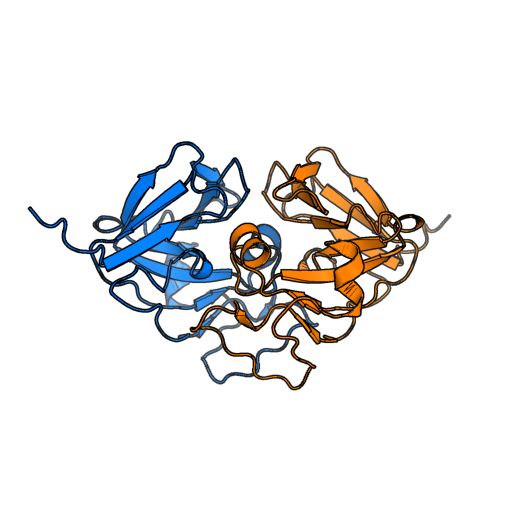P A 1 132 ? 4.582 -3.346 20.844 1 97.19 132 ASP A CA 1
ATOM 1034 C C . ASP A 1 132 ? 3.434 -2.34 20.875 1 97.19 132 ASP A C 1
ATOM 1036 O O . ASP A 1 132 ? 2.826 -2.107 21.922 1 97.19 132 ASP A O 1
ATOM 1040 N N . ALA A 1 133 ? 3.139 -1.71 19.766 1 97.44 133 ALA A N 1
ATOM 1041 C CA . ALA A 1 133 ? 2.014 -0.78 19.734 1 97.44 133 ALA A CA 1
ATOM 1042 C C . ALA A 1 133 ? 0.69 -1.514 19.938 1 97.44 133 ALA A C 1
ATOM 1044 O O . ALA A 1 133 ? 0.558 -2.682 19.562 1 97.44 133 ALA A O 1
ATOM 1045 N N . PRO A 1 134 ? -0.29 -0.851 20.547 1 96.56 134 PRO A N 1
ATOM 1046 C CA . PRO A 1 134 ? -1.587 -1.49 20.766 1 96.56 134 PRO A CA 1
ATOM 1047 C C . PRO A 1 134 ? -2.201 -2.059 19.5 1 96.56 134 PRO A C 1
ATOM 1049 O O . PRO A 1 134 ? -2.07 -1.46 18.422 1 96.56 134 PRO A O 1
ATOM 1052 N N . GLN A 1 135 ? -2.834 -3.234 19.641 1 97.06 135 GLN A N 1
ATOM 1053 C CA . GLN A 1 135 ? -3.523 -3.895 18.547 1 97.06 135 GLN A CA 1
ATOM 1054 C C . GLN A 1 135 ? -5.016 -4.039 18.828 1 97.06 135 GLN A C 1
ATOM 1056 O O . GLN A 1 135 ? -5.402 -4.613 19.844 1 97.06 135 GLN A O 1
ATOM 1061 N N . ASP A 1 136 ? -5.77 -3.41 17.984 1 94.81 136 ASP A N 1
ATOM 1062 C CA . ASP A 1 136 ? -7.215 -3.627 18.031 1 94.81 136 ASP A CA 1
ATOM 1063 C C . ASP A 1 136 ? -7.656 -4.633 16.969 1 94.81 136 ASP A C 1
ATOM 1065 O O . ASP A 1 136 ? -7.289 -4.512 15.797 1 94.81 136 ASP A O 1
ATOM 1069 N N . LEU A 1 137 ? -8.445 -5.637 17.281 1 90.19 137 LEU A N 1
ATOM 1070 C CA . LEU A 1 137 ? -8.844 -6.695 16.359 1 90.19 137 LEU A CA 1
ATOM 1071 C C . LEU A 1 137 ? -9.844 -6.18 15.336 1 90.19 137 LEU A C 1
ATOM 1073 O O . LEU A 1 137 ? -9.891 -6.664 14.203 1 90.19 137 LEU A O 1
ATOM 1077 N N . GLY A 1 138 ? -10.672 -5.262 15.703 1 83.62 138 GLY A N 1
ATOM 1078 C CA . GLY A 1 138 ? -11.688 -4.668 14.844 1 83.62 138 GLY A CA 1
ATOM 1079 C C . GLY A 1 138 ? -11.664 -3.15 14.859 1 83.62 138 GLY A C 1
ATOM 1080 O O . GLY A 1 138 ? -10.594 -2.541 14.945 1 83.62 138 GLY A O 1
ATOM 1081 N N . VAL A 1 139 ? -12.859 -2.65 14.688 1 76.19 139 VAL A N 1
ATOM 1082 C CA . VAL A 1 139 ? -13.008 -1.198 14.719 1 76.19 139 VAL A CA 1
ATOM 1083 C C . VAL A 1 139 ? -12.758 -0.686 16.141 1 76.19 139 VAL A C 1
ATOM 1085 O O . VAL A 1 139 ? -13.453 -1.086 17.078 1 76.19 139 VAL A O 1
ATOM 1088 N N . PRO A 1 140 ? -11.711 0.085 16.219 1 78.5 140 PRO A N 1
ATOM 1089 C CA . PRO A 1 140 ? -11.586 0.694 17.531 1 78.5 140 PRO A CA 1
ATOM 1090 C C . PRO A 1 140 ? -12.867 1.373 18 1 78.5 140 PRO A C 1
ATOM 1092 O O . PRO A 1 140 ? -13.633 1.888 17.172 1 78.5 140 PRO A O 1
ATOM 1095 N N . GLU A 1 141 ? -13.07 1.259 19.359 1 78.69 141 GLU A N 1
ATOM 1096 C CA . GLU A 1 141 ? -14.281 1.811 19.938 1 78.69 141 GLU A CA 1
ATOM 1097 C C . GLU A 1 141 ? -14.469 3.275 19.562 1 78.69 141 GLU A C 1
ATOM 1099 O O . GLU A 1 141 ? -15.586 3.705 19.25 1 78.69 141 GLU A O 1
ATOM 1104 N N . ASP A 1 142 ? -13.414 4.039 19.453 1 78.06 142 ASP A N 1
ATOM 1105 C CA . ASP A 1 142 ? -13.5 5.469 19.172 1 78.06 142 ASP A CA 1
ATOM 1106 C C . ASP A 1 142 ? -13.766 5.723 17.688 1 78.06 142 ASP A C 1
ATOM 1108 O O . ASP A 1 142 ? -14.148 6.828 17.297 1 78.06 142 ASP A O 1
ATOM 1112 N N . MET A 1 143 ? -13.758 4.688 16.844 1 79.19 143 MET A N 1
ATOM 1113 C CA . MET A 1 143 ? -13.969 4.824 15.406 1 79.19 143 MET A CA 1
ATOM 1114 C C . MET A 1 143 ? -15.336 4.27 15.008 1 79.19 143 MET A C 1
ATOM 1116 O O . MET A 1 143 ? -15.82 4.551 13.906 1 79.19 143 MET A O 1
ATOM 1120 N N . LYS A 1 144 ? -16 3.553 15.898 1 79.81 144 LYS A N 1
ATOM 1121 C CA . LYS A 1 144 ? -17.297 2.943 15.586 1 79.81 144 LYS A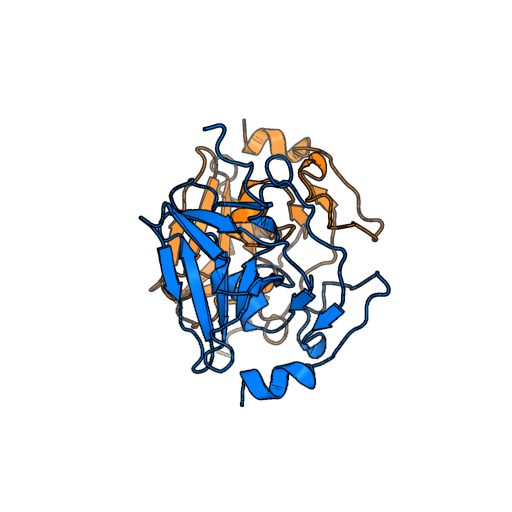 CA 1
ATOM 1122 C C . LYS A 1 144 ? -18.312 3.996 15.148 1 79.81 144 LYS A C 1
ATOM 1124 O O . LYS A 1 144 ? -19.094 3.766 14.227 1 79.81 144 LYS A O 1
ATOM 1129 N N . GLN A 1 145 ? -18.125 5.117 15.773 1 79.5 145 GLN A N 1
ATOM 1130 C CA . GLN A 1 145 ? -19.094 6.172 15.477 1 79.5 145 GLN A CA 1
ATOM 1131 C C . GLN A 1 145 ? -18.859 6.762 14.086 1 79.5 145 GLN A C 1
ATOM 1133 O O . GLN A 1 145 ? -19.734 7.449 13.547 1 79.5 145 GLN A O 1
ATOM 1138 N N . TYR A 1 146 ? -17.719 6.492 13.562 1 79.38 146 TYR A N 1
ATOM 1139 C CA . TYR A 1 146 ? -17.438 7.02 12.227 1 79.38 146 TYR A CA 1
ATOM 1140 C C . TYR A 1 146 ? -18.031 6.125 11.148 1 79.38 146 TYR A C 1
ATOM 1142 O O . TYR A 1 146 ? -18.281 6.582 10.031 1 79.38 146 TYR A O 1
ATOM 1150 N N . MET A 1 147 ? -18.203 4.895 11.438 1 75.88 147 MET A N 1
ATOM 1151 C CA . MET A 1 147 ? -18.547 3.895 10.43 1 75.88 147 MET A CA 1
ATOM 1152 C C . MET A 1 147 ? -20.016 3.508 10.516 1 75.88 147 MET A C 1
ATOM 1154 O O . MET A 1 147 ? -20.594 3.021 9.539 1 75.88 147 MET A O 1
ATOM 1158 N N . TYR A 1 148 ? -20.688 3.678 11.773 1 74.69 148 TYR A N 1
ATOM 1159 C CA . TYR A 1 148 ? -22.062 3.281 11.992 1 74.69 148 TYR A CA 1
ATOM 1160 C C . TYR A 1 148 ? -22.922 4.48 12.383 1 74.69 148 TYR A C 1
ATOM 1162 O O . TYR A 1 148 ? -22.438 5.41 13.039 1 74.69 148 TYR A O 1
ATOM 1170 N N . MET B 1 1 ? -16.406 -32.438 -14.398 1 37.28 1 MET B N 1
ATOM 1171 C CA . MET B 1 1 ? -14.977 -32.531 -14.109 1 37.28 1 MET B CA 1
ATOM 1172 C C . MET B 1 1 ? -14.586 -31.594 -12.977 1 37.28 1 MET B C 1
ATOM 1174 O O . MET B 1 1 ? -14.938 -30.406 -12.992 1 37.28 1 MET B O 1
ATOM 1178 N N . ALA B 1 2 ? -14.445 -31.969 -11.75 1 47 2 ALA B N 1
ATOM 1179 C CA . ALA B 1 2 ? -14.242 -31.141 -10.555 1 47 2 ALA B CA 1
ATOM 1180 C C . ALA B 1 2 ? -13.148 -30.109 -10.781 1 47 2 ALA B C 1
ATOM 1182 O O . ALA B 1 2 ? -12.016 -30.469 -11.125 1 47 2 ALA B O 1
ATOM 1183 N N . MET B 1 3 ? -13.375 -28.984 -11.289 1 52.53 3 MET B N 1
ATOM 1184 C CA . MET B 1 3 ? -12.336 -28.047 -11.703 1 52.53 3 MET B CA 1
ATOM 1185 C C . MET B 1 3 ? -11.266 -27.906 -10.625 1 52.53 3 MET B C 1
ATOM 1187 O O . MET B 1 3 ? -11.578 -27.812 -9.438 1 52.53 3 MET B O 1
ATOM 1191 N N . ALA B 1 4 ? -10.211 -28.641 -10.758 1 63.41 4 ALA B N 1
ATOM 1192 C CA . ALA B 1 4 ? -9.086 -28.656 -9.82 1 63.41 4 ALA B CA 1
ATOM 1193 C C . ALA B 1 4 ? -8.867 -27.281 -9.203 1 63.41 4 ALA B C 1
ATOM 1195 O O . ALA B 1 4 ? -9.086 -26.25 -9.867 1 63.41 4 ALA B O 1
ATOM 1196 N N . SER B 1 5 ? -9.023 -27.062 -7.91 1 78.12 5 SER B N 1
ATOM 1197 C CA . SER B 1 5 ? -8.766 -25.844 -7.156 1 78.12 5 SER B CA 1
ATOM 1198 C C . SER B 1 5 ? -7.516 -25.141 -7.656 1 78.12 5 SER B C 1
ATOM 1200 O O . SER B 1 5 ? -6.48 -25.766 -7.875 1 78.12 5 SER B O 1
ATOM 1202 N N . PRO B 1 6 ? -7.723 -23.953 -8.094 1 85.94 6 PRO B N 1
ATOM 1203 C CA . PRO B 1 6 ? -6.52 -23.25 -8.547 1 85.94 6 PRO B CA 1
ATOM 1204 C C . PRO B 1 6 ? -5.387 -23.297 -7.523 1 85.94 6 PRO B C 1
ATOM 1206 O O . PRO B 1 6 ? -5.645 -23.359 -6.316 1 85.94 6 PRO B O 1
ATOM 1209 N N . THR B 1 7 ? -4.184 -23.453 -8.016 1 96.38 7 THR B N 1
ATOM 1210 C CA . THR B 1 7 ? -3.037 -23.391 -7.121 1 96.38 7 THR B CA 1
ATOM 1211 C C . THR B 1 7 ? -3.088 -22.125 -6.27 1 96.38 7 THR B C 1
ATOM 1213 O O . THR B 1 7 ? -3.035 -22.188 -5.039 1 96.38 7 THR B O 1
ATOM 1216 N N . VAL B 1 8 ? -3.266 -20.969 -6.898 1 98.44 8 VAL B N 1
ATOM 1217 C CA . VAL B 1 8 ? -3.484 -19.672 -6.262 1 98.44 8 VAL B CA 1
ATOM 1218 C C . VAL B 1 8 ? -4.594 -18.922 -6.988 1 98.44 8 VAL B C 1
ATOM 1220 O O . VAL B 1 8 ? -4.664 -18.953 -8.219 1 98.44 8 VAL B O 1
ATOM 1223 N N . ILE B 1 9 ? -5.438 -18.344 -6.246 1 98.38 9 ILE B N 1
ATOM 1224 C CA . ILE B 1 9 ? -6.453 -17.453 -6.793 1 98.38 9 ILE B CA 1
ATOM 1225 C C . ILE B 1 9 ? -6.414 -16.125 -6.059 1 98.38 9 ILE B C 1
ATOM 1227 O O . ILE B 1 9 ? -6.078 -16.062 -4.875 1 98.38 9 ILE B O 1
ATOM 1231 N N . GLY B 1 10 ? -6.703 -15.07 -6.773 1 98.69 10 GLY B N 1
ATOM 1232 C CA . GLY B 1 10 ? -6.668 -13.734 -6.184 1 98.69 10 GLY B CA 1
ATOM 1233 C C . GLY B 1 10 ? -7.531 -12.734 -6.926 1 98.69 10 GLY B C 1
ATOM 1234 O O . GLY B 1 10 ? -8.141 -13.062 -7.949 1 98.69 10 GLY B O 1
ATOM 1235 N N . SER B 1 11 ? -7.672 -11.555 -6.32 1 98.75 11 SER B N 1
ATOM 1236 C CA . SER B 1 11 ? -8.531 -10.531 -6.898 1 98.75 11 SER B CA 1
ATOM 1237 C C . SER B 1 11 ? -8.258 -9.164 -6.27 1 98.75 11 SER B C 1
ATOM 1239 O O . SER B 1 11 ? -7.629 -9.078 -5.211 1 98.75 11 SER B O 1
ATOM 1241 N N . CYS B 1 12 ? -8.766 -8.188 -7.07 1 98.56 12 CYS B N 1
ATOM 1242 C CA . CYS B 1 12 ? -8.844 -6.863 -6.465 1 98.56 12 CYS B CA 1
ATOM 1243 C C . CYS B 1 12 ? -10.008 -6.781 -5.488 1 98.56 12 CYS B C 1
ATOM 1245 O O . CYS B 1 12 ? -10.586 -7.805 -5.117 1 98.56 12 CYS B O 1
ATOM 1247 N N . TYR B 1 13 ? -10.352 -5.613 -4.969 1 98.19 13 TYR B N 1
ATOM 1248 C CA . TYR B 1 13 ? -11.406 -5.434 -3.98 1 98.19 13 TYR B CA 1
ATOM 1249 C C . TYR B 1 13 ? -12.781 -5.605 -4.617 1 98.19 13 TYR B C 1
ATOM 1251 O O . TYR B 1 13 ? -13.633 -6.312 -4.082 1 98.19 13 TYR B O 1
ATOM 1259 N N . CYS B 1 14 ? -13.055 -4.957 -5.777 1 97.75 14 CYS B N 1
ATOM 1260 C CA . CYS B 1 14 ? -14.383 -4.891 -6.363 1 97.75 14 CYS B CA 1
ATOM 1261 C C . CYS B 1 14 ? -14.703 -6.156 -7.148 1 97.75 14 CYS B C 1
ATOM 1263 O O . CYS B 1 14 ? -15.836 -6.363 -7.574 1 97.75 14 CYS B O 1
ATOM 1265 N N . GLY B 1 15 ? -13.664 -6.961 -7.402 1 97.56 15 GLY B N 1
ATOM 1266 C CA . GLY B 1 15 ? -13.891 -8.234 -8.062 1 97.56 15 GLY B CA 1
ATOM 1267 C C . GLY B 1 15 ? -13.836 -8.141 -9.57 1 97.56 15 GLY B C 1
ATOM 1268 O O . GLY B 1 15 ? -13.914 -9.164 -10.266 1 97.56 15 GLY B O 1
ATOM 1269 N N . LYS B 1 16 ? -13.57 -6.98 -10.117 1 98.5 16 LYS B N 1
ATOM 1270 C CA . LYS B 1 16 ? -13.555 -6.801 -11.562 1 98.5 16 LYS B CA 1
ATOM 1271 C C . LYS B 1 16 ? -12.219 -7.219 -12.156 1 98.5 16 LYS B C 1
ATOM 1273 O O . LYS B 1 16 ? -12.047 -7.238 -13.375 1 98.5 16 LYS B O 1
ATOM 1278 N N . THR B 1 17 ? -11.312 -7.547 -11.352 1 98.56 17 THR B N 1
ATOM 1279 C CA . THR B 1 17 ? -10.023 -8.117 -11.727 1 98.56 17 THR B CA 1
ATOM 1280 C C . THR B 1 17 ? -9.711 -9.344 -10.867 1 98.56 17 THR B C 1
ATOM 1282 O O . THR B 1 17 ? -9.57 -9.234 -9.648 1 98.56 17 THR B O 1
ATOM 1285 N N . ARG B 1 18 ? -9.711 -10.445 -11.461 1 98.69 18 ARG B N 1
ATOM 1286 C CA . ARG B 1 18 ? -9.453 -11.719 -10.789 1 98.69 18 ARG B CA 1
ATOM 1287 C C . ARG B 1 18 ? -8.438 -12.555 -11.562 1 98.69 18 ARG B C 1
ATOM 1289 O O . ARG B 1 18 ? -8.398 -12.508 -12.797 1 98.69 18 ARG B O 1
ATOM 1296 N N . TYR B 1 19 ? -7.652 -13.328 -10.836 1 98.88 19 TYR B N 1
ATOM 1297 C CA . TYR B 1 19 ? -6.641 -14.156 -11.492 1 98.88 19 TYR B CA 1
ATOM 1298 C C . TYR B 1 19 ? -6.504 -15.508 -10.797 1 98.88 19 TYR B C 1
ATOM 1300 O O . TYR B 1 19 ? -7.043 -15.703 -9.711 1 98.88 19 TYR B O 1
ATOM 1308 N N . GLN B 1 20 ? -5.852 -16.406 -11.445 1 98.62 20 GLN B N 1
ATOM 1309 C CA . GLN B 1 20 ? -5.426 -17.672 -10.867 1 98.62 20 GLN B CA 1
ATOM 1310 C C . GLN B 1 20 ? -4.059 -18.094 -11.406 1 98.62 20 GLN B C 1
ATOM 1312 O O . GLN B 1 20 ? -3.627 -17.609 -12.461 1 98.62 20 GLN B O 1
ATOM 1317 N N . THR B 1 21 ? -3.379 -18.938 -10.664 1 98.62 21 THR B N 1
ATOM 1318 C CA . THR B 1 21 ? -2.15 -19.547 -11.148 1 98.62 21 THR B CA 1
ATOM 1319 C C . THR B 1 21 ? -2.297 -21.078 -11.211 1 98.62 21 THR B C 1
ATOM 1321 O O . THR B 1 21 ? -3.092 -21.656 -10.469 1 98.62 21 THR B O 1
ATOM 1324 N N . THR B 1 22 ? -1.57 -21.641 -12.086 1 97.81 22 THR B N 1
ATOM 1325 C CA . THR B 1 22 ? -1.58 -23.094 -12.203 1 97.81 22 THR B CA 1
ATOM 1326 C C . THR B 1 22 ? -0.319 -23.703 -11.586 1 97.81 22 THR B C 1
ATOM 1328 O O . THR B 1 22 ? -0.117 -24.922 -11.633 1 97.81 22 THR B O 1
ATOM 1331 N N . SER B 1 23 ? 0.574 -22.922 -11.094 1 97.88 23 SER B N 1
ATOM 1332 C CA . SER B 1 23 ? 1.761 -23.312 -10.344 1 97.88 23 SER B CA 1
ATOM 1333 C C . SER B 1 23 ? 1.887 -22.531 -9.047 1 97.88 23 SER B C 1
ATOM 1335 O O . SER B 1 23 ? 1.263 -21.469 -8.898 1 97.88 23 SER B O 1
ATOM 1337 N N . PRO B 1 24 ? 2.666 -23.094 -8.062 1 97.94 24 PRO B N 1
ATOM 1338 C CA . PRO B 1 24 ? 2.855 -22.375 -6.797 1 97.94 24 PRO B CA 1
ATOM 1339 C C . PRO B 1 24 ? 3.578 -21.047 -6.977 1 97.94 24 PRO B C 1
ATOM 1341 O O . PRO B 1 24 ? 4.379 -20.891 -7.902 1 97.94 24 PRO B O 1
ATOM 1344 N N . ILE B 1 25 ? 3.246 -20.094 -6.113 1 98.62 25 ILE B N 1
ATOM 1345 C CA . ILE B 1 25 ? 3.945 -18.812 -6.047 1 98.62 25 ILE B CA 1
ATOM 1346 C C . ILE B 1 25 ? 5.164 -18.938 -5.137 1 98.62 25 ILE B C 1
ATOM 1348 O O . ILE B 1 25 ? 5.23 -19.844 -4.293 1 98.62 25 ILE B O 1
ATOM 1352 N N . TYR B 1 26 ? 6.145 -18.031 -5.344 1 98.19 26 TYR B N 1
ATOM 1353 C CA . TYR B 1 26 ? 7.395 -18.109 -4.594 1 98.19 26 TYR B CA 1
ATOM 1354 C C . TYR B 1 26 ? 8 -16.734 -4.383 1 98.19 26 TYR B C 1
ATOM 1356 O O . TYR B 1 26 ? 7.566 -15.758 -4.996 1 98.19 26 TYR B O 1
ATOM 1364 N N . GLY B 1 27 ? 8.836 -16.594 -3.43 1 97.12 27 GLY B N 1
ATOM 1365 C CA . GLY B 1 27 ? 9.711 -15.43 -3.324 1 97.12 27 GLY B CA 1
ATOM 1366 C C . GLY B 1 27 ? 9.016 -14.203 -2.77 1 97.12 27 GLY B C 1
ATOM 1367 O O . GLY B 1 27 ? 9.102 -13.117 -3.352 1 97.12 27 GLY B O 1
ATOM 1368 N N . LEU B 1 28 ? 8.477 -14.25 -1.564 1 98.5 28 LEU B N 1
ATOM 1369 C CA . LEU B 1 28 ? 7.895 -13.055 -0.965 1 98.5 28 LEU B CA 1
ATOM 1370 C C . LEU B 1 28 ? 8.977 -12.047 -0.609 1 98.5 28 LEU B C 1
ATOM 1372 O O . LEU B 1 28 ? 9.922 -12.367 0.115 1 98.5 28 LEU B O 1
ATOM 1376 N N . SER B 1 29 ? 8.938 -10.906 -1.195 1 97.69 29 SER B N 1
ATOM 1377 C CA . SER B 1 29 ? 9.836 -9.797 -0.893 1 97.69 29 SER B CA 1
ATOM 1378 C C . SER B 1 29 ? 9.062 -8.523 -0.597 1 97.69 29 SER B C 1
ATOM 1380 O O . SER B 1 29 ? 7.965 -8.32 -1.123 1 97.69 29 SER B O 1
ATOM 1382 N N . PHE B 1 30 ? 9.57 -7.715 0.293 1 98.69 30 PHE B N 1
ATOM 1383 C CA . PHE B 1 30 ? 9.055 -6.371 0.546 1 98.69 30 PHE B CA 1
ATOM 1384 C C . PHE B 1 30 ? 9.945 -5.324 -0.113 1 98.69 30 PHE B C 1
ATOM 1386 O O . PHE B 1 30 ? 11.117 -5.18 0.245 1 98.69 30 PHE B O 1
ATOM 1393 N N . CYS B 1 31 ? 9.414 -4.629 -1.106 1 98 31 CYS B N 1
ATOM 1394 C CA . CYS B 1 31 ? 10.172 -3.605 -1.821 1 98 31 CYS B CA 1
ATOM 1395 C C . CYS B 1 31 ? 9.898 -2.221 -1.245 1 98 31 CYS B C 1
ATOM 1397 O O . CYS B 1 31 ? 8.75 -1.766 -1.23 1 98 31 CYS B O 1
ATOM 1399 N N . TYR B 1 32 ? 10.938 -1.474 -0.881 1 98.56 32 TYR B N 1
ATOM 1400 C CA . TYR B 1 32 ? 10.812 -0.185 -0.209 1 98.56 32 TYR B CA 1
ATOM 1401 C C . TYR B 1 32 ? 11.172 0.958 -1.152 1 98.56 32 TYR B C 1
ATOM 1403 O O . TYR B 1 32 ? 11.305 2.105 -0.722 1 98.56 32 TYR B O 1
ATOM 1411 N N . CYS B 1 33 ? 11.289 0.724 -2.473 1 96.62 33 CYS B N 1
ATOM 1412 C CA . CYS B 1 33 ? 11.641 1.845 -3.338 1 96.62 33 CYS B CA 1
ATOM 1413 C C . CYS B 1 33 ? 10.539 2.902 -3.33 1 96.62 33 CYS B C 1
ATOM 1415 O O . CYS B 1 33 ? 9.391 2.611 -2.984 1 96.62 33 CYS B O 1
ATOM 1417 N N . THR B 1 34 ? 10.859 4.051 -3.734 1 96.5 34 THR B N 1
ATOM 1418 C CA . THR B 1 34 ? 9.945 5.184 -3.652 1 96.5 34 THR B CA 1
ATOM 1419 C C . THR B 1 34 ? 8.688 4.93 -4.488 1 96.5 34 THR B C 1
ATOM 1421 O O . THR B 1 34 ? 7.578 5.254 -4.066 1 96.5 34 THR B O 1
ATOM 1424 N N . ILE B 1 35 ? 8.797 4.348 -5.637 1 97.38 35 ILE B N 1
ATOM 1425 C CA . ILE B 1 35 ? 7.652 4.094 -6.504 1 97.38 35 ILE B CA 1
ATOM 1426 C C . ILE B 1 35 ? 6.688 3.131 -5.816 1 97.38 35 ILE B C 1
ATOM 1428 O O . ILE B 1 35 ? 5.484 3.389 -5.75 1 97.38 35 ILE B O 1
ATOM 1432 N N . CYS B 1 36 ? 7.195 2.031 -5.238 1 98.19 36 CYS B N 1
ATOM 1433 C CA . CYS B 1 36 ? 6.355 1.051 -4.562 1 98.19 36 CYS B CA 1
ATOM 1434 C C . CYS B 1 36 ? 5.664 1.667 -3.354 1 98.19 36 CYS B C 1
ATOM 1436 O O . CYS B 1 36 ? 4.48 1.409 -3.111 1 98.19 36 CYS B O 1
ATOM 1438 N N . GLN B 1 37 ? 6.43 2.498 -2.637 1 98.75 37 GLN B N 1
ATOM 1439 C CA . GLN B 1 37 ? 5.824 3.166 -1.49 1 98.75 37 GLN B CA 1
ATOM 1440 C C . GLN B 1 37 ? 4.625 4.008 -1.913 1 98.75 37 GLN B C 1
ATOM 1442 O O . GLN B 1 37 ? 3.537 3.879 -1.349 1 98.75 37 GLN B O 1
ATOM 1447 N N . LEU B 1 38 ? 4.789 4.781 -2.93 1 98.69 38 LEU B N 1
ATOM 1448 C CA . LEU B 1 38 ? 3.779 5.777 -3.271 1 98.69 38 LEU B CA 1
ATOM 1449 C C . LEU B 1 38 ? 2.625 5.141 -4.039 1 98.69 38 LEU B C 1
ATOM 1451 O O . LEU B 1 38 ? 1.459 5.449 -3.779 1 98.69 38 LEU B O 1
ATOM 1455 N N . VAL B 1 39 ? 2.859 4.219 -4.934 1 98.38 39 VAL B N 1
ATOM 1456 C CA . VAL B 1 39 ? 1.801 3.566 -5.695 1 98.38 39 VAL B CA 1
ATOM 1457 C C . VAL B 1 39 ? 0.951 2.703 -4.766 1 98.38 39 VAL B C 1
ATOM 1459 O O . VAL B 1 39 ? -0.271 2.635 -4.918 1 98.38 39 VAL B O 1
ATOM 1462 N N . HIS B 1 40 ? 1.561 2.104 -3.803 1 98.88 40 HIS B N 1
ATOM 1463 C CA . HIS B 1 40 ? 0.849 1.212 -2.893 1 98.88 40 HIS B CA 1
ATOM 1464 C C . HIS B 1 40 ? 0.333 1.967 -1.673 1 98.88 40 HIS B C 1
ATOM 1466 O O . HIS B 1 40 ? -0.525 1.465 -0.944 1 98.88 40 HIS B O 1
ATOM 1472 N N . GLY B 1 41 ? 0.85 3.203 -1.464 1 98.88 41 GLY B N 1
ATOM 1473 C CA . GLY B 1 41 ? 0.446 3.953 -0.286 1 98.88 41 GLY B CA 1
ATOM 1474 C C . GLY B 1 41 ? 0.797 3.256 1.015 1 98.88 41 GLY B C 1
ATOM 1475 O O . GLY B 1 41 ? -0.003 3.24 1.953 1 98.88 41 GLY B O 1
ATOM 1476 N N . ALA B 1 42 ? 1.905 2.652 1.079 1 98.94 42 ALA B N 1
ATOM 1477 C CA . ALA B 1 42 ? 2.395 1.88 2.219 1 98.94 42 ALA B CA 1
ATOM 1478 C C . ALA B 1 42 ? 3.92 1.873 2.262 1 98.94 42 ALA B C 1
ATOM 1480 O O . ALA B 1 42 ? 4.578 2.244 1.285 1 98.94 42 ALA B O 1
ATOM 1481 N N . PRO B 1 43 ? 4.547 1.545 3.408 1 98.88 43 PRO B N 1
ATOM 1482 C CA . PRO B 1 43 ? 6.008 1.621 3.5 1 98.88 43 PRO B CA 1
ATOM 1483 C C . PRO B 1 43 ? 6.711 0.703 2.502 1 98.88 43 PRO B C 1
ATOM 1485 O O . PRO B 1 43 ? 7.875 0.923 2.17 1 98.88 43 PRO B O 1
ATOM 1488 N N . PHE B 1 44 ? 6.016 -0.33 2.037 1 98.88 44 PHE B N 1
ATOM 1489 C CA . PHE B 1 44 ? 6.574 -1.282 1.084 1 98.88 44 PHE B CA 1
ATOM 1490 C C . PHE B 1 44 ? 5.473 -1.939 0.265 1 98.88 44 PHE B C 1
ATOM 1492 O O . PHE B 1 44 ? 4.297 -1.896 0.645 1 98.88 44 PHE B O 1
ATOM 1499 N N . ALA B 1 45 ? 5.832 -2.48 -0.847 1 98.88 45 ALA B N 1
ATOM 1500 C CA . ALA B 1 45 ? 4.973 -3.371 -1.623 1 98.88 45 ALA B CA 1
ATOM 1501 C C . ALA B 1 45 ? 5.406 -4.824 -1.47 1 98.88 45 ALA B C 1
ATOM 1503 O O . ALA B 1 45 ? 6.59 -5.145 -1.612 1 98.88 45 ALA B O 1
ATOM 1504 N N . PRO B 1 46 ? 4.512 -5.688 -1.124 1 98.94 46 PRO B N 1
ATOM 1505 C CA . PRO B 1 46 ? 4.812 -7.121 -1.033 1 98.94 46 PRO B CA 1
ATOM 1506 C C . PRO B 1 46 ? 4.586 -7.855 -2.352 1 98.94 46 PRO B C 1
ATOM 1508 O O . PRO B 1 46 ? 3.475 -7.84 -2.891 1 98.94 46 PRO B O 1
ATOM 1511 N N . PHE B 1 47 ? 5.648 -8.492 -2.836 1 98.81 47 PHE B N 1
ATOM 1512 C CA . PHE B 1 47 ? 5.512 -9.234 -4.086 1 98.81 47 PHE B CA 1
ATOM 1513 C C . PHE B 1 47 ? 5.855 -10.703 -3.883 1 98.81 47 PHE B C 1
ATOM 1515 O O . PHE B 1 47 ? 6.785 -11.031 -3.148 1 98.81 47 PHE B O 1
ATOM 1522 N N . VAL B 1 48 ? 5.078 -11.531 -4.473 1 98.81 48 VAL B N 1
ATOM 1523 C CA . VAL B 1 48 ? 5.438 -12.906 -4.785 1 98.81 48 VAL B CA 1
ATOM 1524 C C . VAL B 1 48 ? 5.539 -13.086 -6.297 1 98.81 48 VAL B C 1
ATOM 1526 O O . VAL B 1 48 ? 5.125 -12.211 -7.062 1 98.81 48 VAL B O 1
ATOM 1529 N N . ASN B 1 49 ? 6.086 -14.242 -6.68 1 98.5 49 ASN B N 1
ATOM 1530 C CA . ASN B 1 49 ? 6.312 -14.43 -8.109 1 98.5 49 ASN B CA 1
ATOM 1531 C C . ASN B 1 49 ? 5.738 -15.758 -8.602 1 98.5 49 ASN B C 1
ATOM 1533 O O . ASN B 1 49 ? 5.496 -16.656 -7.801 1 98.5 49 ASN B O 1
ATOM 1537 N N . VAL B 1 50 ? 5.516 -15.805 -9.859 1 98.75 50 VAL B N 1
ATOM 1538 C CA . VAL B 1 50 ? 5.145 -17.016 -10.594 1 98.75 50 VAL B CA 1
ATOM 1539 C C . VAL B 1 50 ? 5.66 -16.922 -12.031 1 98.75 50 VAL B C 1
ATOM 1541 O O . VAL B 1 50 ? 5.797 -15.828 -12.578 1 98.75 50 VAL B O 1
ATOM 1544 N N . GLN B 1 51 ? 6.043 -18.047 -12.617 1 98.62 51 GLN B N 1
ATOM 1545 C CA . GLN B 1 51 ? 6.305 -18 -14.055 1 98.62 51 GLN B CA 1
ATOM 1546 C C . GLN B 1 51 ? 5.074 -17.531 -14.82 1 98.62 51 GLN B C 1
ATOM 1548 O O . GLN B 1 51 ? 3.963 -18 -14.578 1 98.62 51 GLN B O 1
ATOM 1553 N N . SER B 1 52 ? 5.289 -16.625 -15.75 1 98.69 52 SER B N 1
ATOM 1554 C CA . SER B 1 52 ? 4.199 -15.914 -16.406 1 98.69 52 SER B CA 1
ATOM 1555 C C . SER B 1 52 ? 3.27 -16.875 -17.125 1 98.69 52 SER B C 1
ATOM 1557 O O . SER B 1 52 ? 2.064 -16.641 -17.234 1 98.69 52 SER B O 1
ATOM 1559 N N . GLU B 1 53 ? 3.754 -17.984 -17.594 1 98.38 53 GLU B N 1
ATOM 1560 C CA . GLU B 1 53 ? 2.941 -18.969 -18.328 1 98.38 53 GLU B CA 1
ATOM 1561 C C . GLU B 1 53 ? 1.894 -19.594 -17.406 1 98.38 53 GLU B C 1
ATOM 1563 O O . GLU B 1 53 ? 0.914 -20.172 -17.891 1 98.38 53 GLU B O 1
ATOM 1568 N N . HIS B 1 54 ? 2.066 -19.453 -16.109 1 98.44 54 HIS B N 1
ATOM 1569 C CA . HIS B 1 54 ? 1.155 -20.078 -15.156 1 98.44 54 HIS B CA 1
ATOM 1570 C C . HIS B 1 54 ? 0.202 -19.047 -14.547 1 98.44 54 HIS B C 1
ATOM 1572 O O . HIS B 1 54 ? -0.612 -19.391 -13.688 1 98.44 54 HIS B O 1
ATOM 1578 N N . PHE B 1 55 ? 0.299 -17.812 -14.898 1 98.75 55 PHE B N 1
ATOM 1579 C CA . PHE B 1 55 ? -0.6 -16.766 -14.453 1 98.75 55 PHE B CA 1
ATOM 1580 C C . PHE B 1 55 ? -1.707 -16.531 -15.469 1 98.75 55 PHE B C 1
ATOM 1582 O O . PHE B 1 55 ? -1.434 -16.281 -16.641 1 98.75 55 PHE B O 1
ATOM 1589 N N . HIS B 1 56 ? -2.984 -16.5 -14.953 1 98.44 56 HIS B N 1
ATOM 1590 C CA . HIS B 1 56 ? -4.117 -16.297 -15.852 1 98.44 56 HIS B CA 1
ATOM 1591 C C . HIS B 1 56 ? -5.133 -15.336 -15.242 1 98.44 56 HIS B C 1
ATOM 1593 O O . HIS B 1 56 ? -5.547 -15.516 -14.094 1 98.44 56 HIS B O 1
ATOM 1599 N N . TRP B 1 57 ? -5.562 -14.375 -16.062 1 98.31 57 TRP B N 1
ATOM 1600 C CA . TRP B 1 57 ? -6.715 -13.57 -15.664 1 98.31 57 TRP B CA 1
ATOM 1601 C C . TRP B 1 57 ? -8.008 -14.375 -15.812 1 98.31 57 TRP B C 1
ATOM 1603 O O . TRP B 1 57 ? -8.234 -15.008 -16.844 1 98.31 57 TRP B O 1
ATOM 1613 N N . ILE B 1 58 ? -8.758 -14.359 -14.773 1 97.38 58 ILE B N 1
ATOM 1614 C CA . ILE B 1 58 ? -10.102 -14.922 -14.797 1 97.38 58 ILE B CA 1
ATOM 1615 C C . ILE B 1 58 ? -11.109 -13.844 -15.188 1 97.38 58 ILE B C 1
ATOM 1617 O O . ILE B 1 58 ? -12.062 -14.117 -15.922 1 97.38 58 ILE B O 1
ATOM 1621 N N . GLU B 1 59 ? -10.992 -12.688 -14.648 1 98.19 59 GLU B N 1
ATOM 1622 C CA . GLU B 1 59 ? -11.719 -11.453 -14.938 1 98.19 59 GLU B CA 1
ATOM 1623 C C . GLU B 1 59 ? -10.773 -10.273 -15.109 1 98.19 59 GLU B C 1
ATOM 1625 O O . GLU B 1 59 ? -9.977 -9.977 -14.211 1 98.19 59 GLU B O 1
ATOM 1630 N N . ASN B 1 60 ? -10.766 -9.648 -16.25 1 97.81 60 ASN B N 1
ATOM 1631 C CA . ASN B 1 60 ? -9.82 -8.57 -16.5 1 97.81 60 ASN B CA 1
ATOM 1632 C C . ASN B 1 60 ? -10.516 -7.332 -17.062 1 97.81 60 ASN B C 1
ATOM 1634 O O . ASN B 1 60 ? -9.898 -6.527 -17.766 1 97.81 60 ASN B O 1
ATOM 1638 N N . ALA B 1 61 ? -11.805 -7.141 -16.781 1 96.94 61 ALA B N 1
ATOM 1639 C CA . ALA B 1 61 ? -12.625 -6.059 -17.328 1 96.94 61 ALA B CA 1
ATOM 1640 C C . ALA B 1 61 ? -12.07 -4.695 -16.922 1 96.94 61 ALA B C 1
ATOM 1642 O O . ALA B 1 61 ? -12.203 -3.717 -17.656 1 96.94 61 ALA B O 1
ATOM 1643 N N . ALA B 1 62 ? -11.398 -4.629 -15.789 1 98.06 62 ALA B N 1
ATOM 1644 C CA . ALA B 1 62 ? -10.961 -3.344 -15.25 1 98.06 62 ALA B CA 1
ATOM 1645 C C . ALA B 1 62 ? -9.445 -3.291 -15.133 1 98.06 62 ALA B C 1
ATOM 1647 O O . ALA B 1 62 ? -8.898 -2.404 -14.469 1 98.06 62 ALA B O 1
ATOM 1648 N N . VAL B 1 63 ? -8.727 -4.25 -15.727 1 98.5 63 VAL B N 1
ATOM 1649 C CA . VAL B 1 63 ? -7.27 -4.25 -15.641 1 98.5 63 VAL B CA 1
ATOM 1650 C C . VAL B 1 63 ? -6.699 -3.162 -16.547 1 98.5 63 VAL B C 1
ATOM 1652 O O . VAL B 1 63 ? -7.031 -3.098 -17.734 1 98.5 63 VAL B O 1
ATOM 1655 N N . VAL B 1 64 ? -5.895 -2.314 -16 1 98.25 64 VAL B N 1
ATOM 1656 C CA . VAL B 1 64 ? -5.164 -1.344 -16.812 1 98.25 64 VAL B CA 1
ATOM 1657 C C . VAL B 1 64 ? -3.672 -1.419 -16.484 1 98.25 64 VAL B C 1
ATOM 1659 O O . VAL B 1 64 ? -3.295 -1.77 -15.367 1 98.25 64 VAL B O 1
ATOM 1662 N N . GLU B 1 65 ? -2.885 -1.132 -17.531 1 98.38 65 GLU B N 1
ATOM 1663 C CA . GLU B 1 65 ? -1.438 -1.086 -17.328 1 98.38 65 GLU B CA 1
ATOM 1664 C C . GLU B 1 65 ? -0.994 0.271 -16.797 1 98.38 65 GLU B C 1
ATOM 1666 O O . GLU B 1 65 ? -1.525 1.309 -17.203 1 98.38 65 GLU B O 1
ATOM 1671 N N . LEU B 1 66 ? -0.1 0.272 -15.891 1 98.38 66 LEU B N 1
ATOM 1672 C CA . LEU B 1 66 ? 0.551 1.449 -15.328 1 98.38 66 LEU B CA 1
ATOM 1673 C C . LEU B 1 66 ? 2.062 1.379 -15.516 1 98.38 66 LEU B C 1
ATOM 1675 O O . LEU B 1 66 ? 2.734 0.559 -14.891 1 98.38 66 LEU B O 1
ATOM 1679 N N . ARG B 1 67 ? 2.551 2.178 -16.422 1 97.62 67 ARG B N 1
ATOM 1680 C CA . ARG B 1 67 ? 3.982 2.264 -16.688 1 97.62 67 ARG B CA 1
ATOM 1681 C C . ARG B 1 67 ? 4.559 3.572 -16.156 1 97.62 67 ARG B C 1
ATOM 1683 O O . ARG B 1 67 ? 4.328 4.637 -16.719 1 97.62 67 ARG B O 1
ATOM 1690 N N . LEU B 1 68 ? 5.277 3.486 -15.086 1 96.38 68 LEU B N 1
ATOM 1691 C CA . LEU B 1 68 ? 5.844 4.66 -14.43 1 96.38 68 LEU B CA 1
ATOM 1692 C C . LEU B 1 68 ? 7.34 4.766 -14.703 1 96.38 68 LEU B C 1
ATOM 1694 O O . LEU B 1 68 ? 7.945 5.809 -14.461 1 96.38 68 LEU B O 1
ATOM 1698 N N . THR B 1 69 ? 7.906 3.621 -15.094 1 93.81 69 THR B N 1
ATOM 1699 C CA . THR B 1 69 ? 9.305 3.537 -15.492 1 93.81 69 THR B CA 1
ATOM 1700 C C . THR B 1 69 ? 9.445 2.924 -16.875 1 93.81 69 THR B C 1
ATOM 1702 O O . THR B 1 69 ? 8.453 2.512 -17.484 1 93.81 69 THR B O 1
ATOM 1705 N N . ASP B 1 70 ? 10.688 2.879 -17.359 1 94.06 70 ASP B N 1
ATOM 1706 C CA . ASP B 1 70 ? 10.914 2.307 -18.688 1 94.06 70 ASP B CA 1
ATOM 1707 C C . ASP B 1 70 ? 11.328 0.839 -18.578 1 94.06 70 ASP B C 1
ATOM 1709 O O . ASP B 1 70 ? 11.766 0.241 -19.562 1 94.06 70 ASP B O 1
ATOM 1713 N N . PHE B 1 71 ? 11.062 0.248 -17.344 1 94.56 71 PHE B N 1
ATOM 1714 C CA . PHE B 1 71 ? 11.617 -1.099 -17.25 1 94.56 71 PHE B CA 1
ATOM 1715 C C . PHE B 1 71 ? 10.578 -2.072 -16.703 1 94.56 71 PHE B C 1
ATOM 1717 O O . PHE B 1 71 ? 10.82 -3.279 -16.656 1 94.56 71 PHE B O 1
ATOM 1724 N N . ALA B 1 72 ? 9.383 -1.532 -16.328 1 97.12 72 ALA B N 1
ATOM 1725 C CA . ALA B 1 72 ? 8.406 -2.449 -15.75 1 97.12 72 ALA B CA 1
ATOM 1726 C C . ALA B 1 72 ? 6.98 -1.983 -16.031 1 97.12 72 ALA B C 1
ATOM 1728 O O . ALA B 1 72 ? 6.734 -0.785 -16.188 1 97.12 72 ALA B O 1
ATOM 1729 N N . THR B 1 73 ? 6.125 -2.906 -16.141 1 98.25 73 THR B N 1
ATOM 1730 C CA . THR B 1 73 ? 4.695 -2.67 -16.297 1 98.25 73 THR B CA 1
ATOM 1731 C C . THR B 1 73 ? 3.928 -3.195 -15.094 1 98.25 73 THR B C 1
ATOM 1733 O O . THR B 1 73 ? 4.043 -4.371 -14.742 1 98.25 73 THR B O 1
ATOM 1736 N N . ARG B 1 74 ? 3.246 -2.316 -14.484 1 98.69 74 ARG B N 1
ATOM 1737 C CA . ARG B 1 74 ? 2.332 -2.705 -13.414 1 98.69 74 ARG B CA 1
ATOM 1738 C C . ARG B 1 74 ? 0.902 -2.824 -13.93 1 98.69 74 ARG B C 1
ATOM 1740 O O . ARG B 1 74 ? 0.559 -2.24 -14.961 1 98.69 74 ARG B O 1
ATOM 1747 N N . THR B 1 75 ? 0.124 -3.631 -13.273 1 98.75 75 THR B N 1
ATOM 1748 C CA . THR B 1 75 ? -1.309 -3.629 -13.547 1 98.75 75 THR B CA 1
ATOM 1749 C C . THR B 1 75 ? -2.096 -3.23 -12.305 1 98.75 75 THR B C 1
ATOM 1751 O O . THR B 1 75 ? -1.731 -3.604 -11.188 1 98.75 75 THR B O 1
ATOM 1754 N N . VAL B 1 76 ? -3.135 -2.469 -12.523 1 98.69 76 VAL B N 1
ATOM 1755 C CA . VAL B 1 76 ? -4.023 -1.989 -11.469 1 98.69 76 VAL B CA 1
ATOM 1756 C C . VAL B 1 76 ? -5.477 -2.125 -11.922 1 98.69 76 VAL B C 1
ATOM 1758 O O . VAL B 1 76 ? -5.758 -2.219 -13.117 1 98.69 76 VAL B O 1
ATOM 1761 N N . CYS B 1 77 ? -6.355 -2.258 -10.969 1 98.44 77 CYS B N 1
ATOM 1762 C CA . CYS B 1 77 ? -7.777 -2.211 -11.289 1 98.44 77 CYS B CA 1
ATOM 1763 C C . CYS B 1 77 ? -8.25 -0.774 -11.484 1 98.44 77 CYS B C 1
ATOM 1765 O O . CYS B 1 77 ? -8.086 0.063 -10.594 1 98.44 77 CYS B O 1
ATOM 1767 N N . SER B 1 78 ? -8.852 -0.464 -12.57 1 97.06 78 SER B N 1
ATOM 1768 C CA . SER B 1 78 ? -9.289 0.894 -12.875 1 97.06 78 SER B CA 1
ATOM 1769 C C . SER B 1 78 ? -10.508 1.284 -12.047 1 97.06 78 SER B C 1
ATOM 1771 O O . SER B 1 78 ? -10.844 2.467 -11.945 1 97.06 78 SER B O 1
ATOM 1773 N N . SER B 1 79 ? -11.156 0.277 -11.484 1 96.75 79 SER B N 1
ATOM 1774 C CA . SER B 1 79 ? -12.391 0.531 -10.75 1 96.75 79 SER B CA 1
ATOM 1775 C C . SER B 1 79 ? -12.109 0.774 -9.266 1 96.75 79 SER B C 1
ATOM 1777 O O . SER B 1 79 ? -12.602 1.745 -8.688 1 96.75 79 SER B O 1
ATOM 1779 N N . CYS B 1 80 ? -11.32 -0.042 -8.648 1 97.31 80 CYS B N 1
ATOM 1780 C CA . CYS B 1 80 ? -11.102 0.119 -7.215 1 97.31 80 CYS B CA 1
ATOM 1781 C C . CYS B 1 80 ? -9.664 0.523 -6.922 1 97.31 80 CYS B C 1
ATOM 1783 O O . CYS B 1 80 ? -9.297 0.744 -5.766 1 97.31 80 CYS B O 1
ATOM 1785 N N . HIS B 1 81 ? -8.82 0.546 -7.887 1 96.88 81 HIS B N 1
ATOM 1786 C CA . HIS B 1 81 ? -7.477 1.101 -7.84 1 96.88 81 HIS B CA 1
ATOM 1787 C C . HIS B 1 81 ? -6.5 0.124 -7.191 1 96.88 81 HIS B C 1
ATOM 1789 O O . HIS B 1 81 ? -5.34 0.467 -6.949 1 96.88 81 HIS B O 1
ATOM 1795 N N . ALA B 1 82 ? -6.945 -1.105 -6.918 1 98.38 82 ALA B N 1
ATOM 1796 C CA . ALA B 1 82 ? -6.062 -2.113 -6.34 1 98.38 82 ALA B CA 1
ATOM 1797 C C . ALA B 1 82 ? -4.922 -2.455 -7.297 1 98.38 82 ALA B C 1
ATOM 1799 O O . ALA B 1 82 ? -5.156 -2.736 -8.477 1 98.38 82 ALA B O 1
ATOM 1800 N N . PRO B 1 83 ? -3.633 -2.373 -6.844 1 98.88 83 PRO B N 1
ATOM 1801 C CA . PRO B 1 83 ? -2.533 -2.916 -7.648 1 98.88 83 PRO B CA 1
ATOM 1802 C C . PRO B 1 83 ? -2.488 -4.441 -7.633 1 98.88 83 PRO B C 1
ATOM 1804 O O . PRO B 1 83 ? -2.768 -5.059 -6.602 1 98.88 83 PRO B O 1
ATOM 1807 N N . LEU B 1 84 ? -2.102 -5.055 -8.789 1 98.88 84 LEU B N 1
ATOM 1808 C CA . LEU B 1 84 ? -2.258 -6.504 -8.883 1 98.88 84 LEU B CA 1
ATOM 1809 C C . LEU B 1 84 ? -0.944 -7.168 -9.273 1 98.88 84 LEU B C 1
ATOM 1811 O O . LEU B 1 84 ? -0.55 -8.172 -8.68 1 98.88 84 LEU B O 1
ATOM 1815 N N . THR B 1 85 ? -0.282 -6.652 -10.336 1 98.94 85 THR B N 1
ATOM 1816 C CA . THR B 1 85 ? 0.906 -7.352 -10.812 1 98.94 85 THR B CA 1
ATOM 1817 C C . THR B 1 85 ? 1.972 -6.355 -11.266 1 98.94 85 THR B C 1
ATOM 1819 O O . THR B 1 85 ? 1.692 -5.164 -11.414 1 98.94 85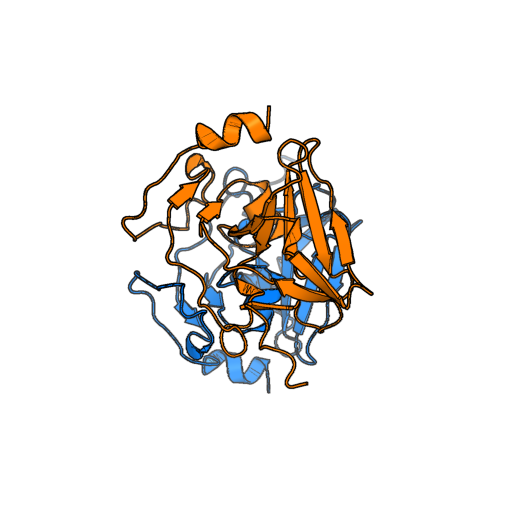 THR B O 1
ATOM 1822 N N . MET B 1 86 ? 3.164 -6.859 -11.43 1 98.75 86 MET B N 1
ATOM 1823 C CA . MET B 1 86 ? 4.297 -6.156 -12.023 1 98.75 86 MET B CA 1
ATOM 1824 C C . MET B 1 86 ? 5.164 -7.117 -12.836 1 98.75 86 MET B C 1
ATOM 1826 O O . MET B 1 86 ? 5.465 -8.219 -12.383 1 98.75 86 MET B O 1
ATOM 1830 N N . VAL B 1 87 ? 5.449 -6.688 -14.023 1 98.38 87 VAL B N 1
ATOM 1831 C CA . VAL B 1 87 ? 6.316 -7.469 -14.898 1 98.38 87 VAL B CA 1
ATOM 1832 C C . VAL B 1 87 ? 7.473 -6.598 -15.383 1 98.38 87 VAL B C 1
ATOM 1834 O O . VAL B 1 87 ? 7.258 -5.5 -15.906 1 98.38 87 VAL B O 1
ATOM 1837 N N . TYR B 1 88 ? 8.695 -7.082 -15.148 1 97.19 88 TYR B N 1
ATOM 1838 C CA . TYR B 1 88 ? 9.867 -6.398 -15.672 1 97.19 88 TYR B CA 1
ATOM 1839 C C . TYR B 1 88 ? 10.062 -6.699 -17.156 1 97.19 88 TYR B C 1
ATOM 1841 O O . TYR B 1 88 ? 9.922 -7.848 -17.578 1 97.19 88 TYR B O 1
ATOM 1849 N N . ASP B 1 89 ? 10.383 -5.68 -17.906 1 96.75 89 ASP B N 1
ATOM 1850 C CA . ASP B 1 89 ? 10.539 -5.816 -19.344 1 96.75 89 ASP B CA 1
ATOM 1851 C C . ASP B 1 89 ? 11.602 -6.852 -19.688 1 96.75 89 ASP B C 1
ATOM 1853 O O . ASP B 1 89 ? 11.453 -7.613 -20.656 1 96.75 89 ASP B O 1
ATOM 1857 N N . LYS B 1 90 ? 12.633 -6.953 -18.922 1 95.69 90 LYS B N 1
ATOM 1858 C CA . LYS B 1 90 ? 13.758 -7.84 -19.203 1 95.69 90 LYS B CA 1
ATOM 1859 C C . LYS B 1 90 ? 13.539 -9.219 -18.594 1 95.69 90 LYS B C 1
ATOM 1861 O O . LYS B 1 90 ? 14.367 -10.117 -18.75 1 95.69 90 LYS B O 1
ATOM 1866 N N . ARG B 1 91 ? 12.445 -9.398 -17.906 1 96.06 91 ARG B N 1
ATOM 1867 C CA . ARG B 1 91 ? 12.07 -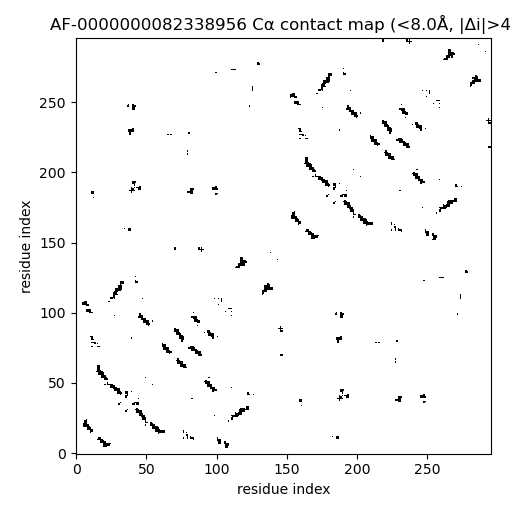10.695 -17.359 1 96.06 91 ARG B CA 1
ATOM 1868 C C . ARG B 1 91 ? 10.578 -10.969 -17.578 1 96.06 91 ARG B C 1
ATOM 1870 O O . ARG B 1 91 ? 9.844 -11.195 -16.609 1 96.06 91 ARG B O 1
ATOM 1877 N N . PRO B 1 92 ? 10.219 -10.977 -18.828 1 96.88 92 PRO B N 1
ATOM 1878 C CA . PRO B 1 92 ? 8.789 -11.102 -19.141 1 96.88 92 PRO B CA 1
ATOM 1879 C C . PRO B 1 92 ? 8.227 -12.469 -18.766 1 96.88 92 PRO B C 1
ATOM 1881 O O . PRO B 1 92 ? 7.008 -12.648 -18.719 1 96.88 92 PRO B O 1
ATOM 1884 N N . GLN B 1 93 ? 9.086 -13.453 -18.5 1 97.25 93 GLN B N 1
ATOM 1885 C CA . GLN B 1 93 ? 8.641 -14.805 -18.188 1 97.25 93 GLN B CA 1
ATOM 1886 C C . GLN B 1 93 ? 8.289 -14.953 -16.719 1 97.25 93 GLN B C 1
ATOM 1888 O O . GLN B 1 93 ? 7.898 -16.031 -16.266 1 97.25 93 GLN B O 1
ATOM 1893 N N . GLU B 1 94 ? 8.414 -13.898 -15.969 1 98 94 GLU B N 1
ATOM 1894 C CA . GLU B 1 94 ? 8.055 -13.898 -14.555 1 98 94 GLU B CA 1
ATOM 1895 C C . GLU B 1 94 ? 7.078 -12.773 -14.234 1 98 94 GLU B C 1
ATOM 1897 O O . GLU B 1 94 ? 7.273 -11.633 -14.656 1 98 94 GLU B O 1
ATOM 1902 N N . THR B 1 95 ? 6 -13.109 -13.539 1 98.75 95 THR B N 1
ATOM 1903 C CA . THR B 1 95 ? 5.004 -12.141 -13.086 1 98.75 95 THR B CA 1
ATOM 1904 C C . THR B 1 95 ? 5.066 -11.969 -11.578 1 98.75 95 THR B C 1
ATOM 1906 O O . THR B 1 95 ? 4.918 -12.938 -10.828 1 98.75 95 THR B O 1
ATOM 1909 N N . GLY B 1 96 ? 5.379 -10.797 -11.133 1 98.75 96 GLY B N 1
ATOM 1910 C CA . GLY B 1 96 ? 5.16 -10.453 -9.734 1 98.75 96 GLY B CA 1
ATOM 1911 C C . GLY B 1 96 ? 3.697 -10.234 -9.391 1 98.75 96 GLY B C 1
ATOM 1912 O O . GLY B 1 96 ? 2.967 -9.602 -10.156 1 98.75 96 GLY B O 1
ATOM 1913 N N . ILE B 1 97 ? 3.232 -10.82 -8.359 1 98.94 97 ILE B N 1
ATOM 1914 C CA . ILE B 1 97 ? 1.874 -10.68 -7.848 1 98.94 97 ILE B CA 1
ATOM 1915 C C . ILE B 1 97 ? 1.9 -9.938 -6.512 1 98.94 97 ILE B C 1
ATOM 1917 O O . ILE B 1 97 ? 2.713 -10.242 -5.637 1 98.94 97 ILE B O 1
ATOM 1921 N N . VAL B 1 98 ? 1.057 -8.938 -6.414 1 99 98 VAL B N 1
ATOM 1922 C CA . VAL B 1 98 ? 0.916 -8.273 -5.121 1 99 98 VAL B CA 1
ATOM 1923 C C . VAL B 1 98 ? 0.318 -9.242 -4.102 1 99 98 VAL B C 1
ATOM 1925 O O . VAL B 1 98 ? -0.833 -9.656 -4.238 1 99 98 VAL B O 1
ATOM 1928 N N . ALA B 1 99 ? 0.993 -9.484 -3.051 1 98.94 99 ALA B N 1
ATOM 1929 C CA . ALA B 1 99 ? 0.756 -10.656 -2.213 1 98.94 99 ALA B CA 1
ATOM 1930 C C . ALA B 1 99 ? -0.605 -10.578 -1.528 1 98.94 99 ALA B C 1
ATOM 1932 O O . ALA B 1 99 ? -1.271 -11.594 -1.333 1 98.94 99 ALA B O 1
ATOM 1933 N N . VAL B 1 100 ? -1.028 -9.391 -1.202 1 98.88 100 VAL B N 1
ATOM 1934 C CA . VAL B 1 100 ? -2.238 -9.242 -0.401 1 98.88 100 VAL B CA 1
ATOM 1935 C C . VAL B 1 100 ? -3.467 -9.531 -1.261 1 98.88 100 VAL B C 1
ATOM 1937 O O . VAL B 1 100 ? -4.578 -9.68 -0.741 1 98.88 100 VAL B O 1
ATOM 1940 N N . THR B 1 101 ? -3.303 -9.617 -2.578 1 98.94 101 THR B N 1
ATOM 1941 C CA . THR B 1 101 ? -4.441 -9.875 -3.449 1 98.94 101 THR B CA 1
ATOM 1942 C C . THR B 1 101 ? -4.766 -11.367 -3.488 1 98.94 101 THR B C 1
ATOM 1944 O O . THR B 1 101 ? -5.809 -11.773 -4.008 1 98.94 101 THR B O 1
ATOM 1947 N N . VAL B 1 102 ? -3.881 -12.203 -2.939 1 98.88 102 VAL B N 1
ATOM 1948 C CA . VAL B 1 102 ? -4.105 -13.648 -2.875 1 98.88 102 VAL B CA 1
ATOM 1949 C C . VAL B 1 102 ? -5.227 -13.953 -1.883 1 98.88 102 VAL B C 1
ATOM 1951 O O . VAL B 1 102 ? -5.219 -13.453 -0.755 1 98.88 102 VAL B O 1
ATOM 1954 N N . ASN B 1 103 ? -6.184 -14.633 -2.34 1 98.25 103 ASN B N 1
ATOM 1955 C CA . ASN B 1 103 ? -7.188 -15.18 -1.432 1 98.25 103 ASN B CA 1
ATOM 1956 C C . ASN B 1 103 ? -6.66 -16.391 -0.676 1 98.25 103 ASN B C 1
ATOM 1958 O O . ASN B 1 103 ? -6.68 -17.516 -1.198 1 98.25 103 ASN B O 1
ATOM 1962 N N . GLU B 1 104 ? -6.234 -16.219 0.523 1 97.31 104 GLU B N 1
ATOM 1963 C CA . GLU B 1 104 ? -5.543 -17.25 1.291 1 97.31 104 GLU B CA 1
ATOM 1964 C C . GLU B 1 104 ? -6.473 -18.422 1.617 1 97.31 104 GLU B C 1
ATOM 1966 O O . GLU B 1 104 ? -6.02 -19.562 1.767 1 97.31 104 GLU B O 1
ATOM 1971 N N . GLU B 1 105 ? -7.758 -18.156 1.706 1 95.5 105 GLU B N 1
ATOM 1972 C CA . GLU B 1 105 ? -8.727 -19.188 2.074 1 95.5 105 GLU B CA 1
ATOM 1973 C C . GLU B 1 105 ? -9.039 -20.094 0.89 1 95.5 105 GLU B C 1
ATOM 1975 O O . GLU B 1 105 ? -9.266 -21.281 1.064 1 95.5 105 GLU B O 1
ATOM 1980 N N . GLU B 1 106 ? -8.984 -19.562 -0.273 1 95.44 106 GLU B N 1
ATOM 1981 C CA . GLU B 1 106 ? -9.445 -20.312 -1.442 1 95.44 106 GLU B CA 1
ATOM 1982 C C . GLU B 1 106 ? -8.266 -20.875 -2.236 1 95.44 106 GLU B C 1
ATOM 1984 O O . GLU B 1 106 ? -8.453 -21.703 -3.127 1 95.44 106 GLU B O 1
ATOM 1989 N N . SER B 1 107 ? -7.055 -20.438 -1.915 1 97.75 107 SER B N 1
ATOM 1990 C CA . SER B 1 107 ? -5.867 -20.922 -2.613 1 97.75 107 SER B CA 1
ATOM 1991 C C . SER B 1 107 ? -5.402 -22.25 -2.049 1 97.75 107 SER B C 1
ATOM 1993 O O . SER B 1 107 ? -5.5 -22.484 -0.843 1 97.75 107 SER B O 1
ATOM 1995 N N . ALA B 1 108 ? -4.879 -23.078 -2.943 1 97.44 108 ALA B N 1
ATOM 1996 C CA . ALA B 1 108 ? -4.422 -24.406 -2.533 1 97.44 108 ALA B CA 1
ATOM 1997 C C . ALA B 1 108 ? -3.088 -24.328 -1.798 1 97.44 108 ALA B C 1
ATOM 1999 O O . ALA B 1 108 ? -2.729 -25.234 -1.048 1 97.44 108 ALA B O 1
ATOM 2000 N N . VAL B 1 109 ? -2.273 -23.344 -2.086 1 96.94 109 VAL B N 1
ATOM 2001 C CA . VAL B 1 109 ? -0.975 -23.156 -1.447 1 96.94 109 VAL B CA 1
ATOM 2002 C C . VAL B 1 109 ? -0.932 -21.797 -0.75 1 96.94 109 VAL B C 1
ATOM 2004 O O . VAL B 1 109 ? -1.566 -20.844 -1.201 1 96.94 109 VAL B O 1
ATOM 2007 N N . PRO B 1 110 ? -0.203 -21.719 0.353 1 97.56 110 PRO B N 1
ATOM 2008 C CA . PRO B 1 110 ? -0.103 -20.453 1.086 1 97.56 110 PRO B CA 1
ATOM 2009 C C . PRO B 1 110 ? 0.866 -19.469 0.435 1 97.56 110 PRO B C 1
ATOM 2011 O O . PRO B 1 110 ? 1.696 -19.875 -0.386 1 97.56 110 PRO B O 1
ATOM 2014 N N . VAL B 1 111 ? 0.707 -18.188 0.747 1 98.69 111 VAL B N 1
ATOM 2015 C CA . VAL B 1 111 ? 1.771 -17.234 0.478 1 98.69 111 VAL B CA 1
ATOM 2016 C C . VAL B 1 111 ? 3.016 -17.594 1.284 1 98.69 111 VAL B C 1
ATOM 2018 O O . VAL B 1 111 ? 2.924 -17.891 2.477 1 98.69 111 VAL B O 1
ATOM 2021 N N . PRO B 1 112 ? 4.16 -17.688 0.615 1 98.38 112 PRO B N 1
ATOM 2022 C CA . PRO B 1 112 ? 5.367 -18.109 1.332 1 98.38 112 PRO B CA 1
ATOM 2023 C C . PRO B 1 112 ? 5.82 -17.094 2.367 1 98.38 112 PRO B C 1
ATOM 2025 O O . PRO B 1 112 ? 5.316 -15.961 2.391 1 98.38 112 PRO B O 1
ATOM 2028 N N . GLU B 1 113 ? 6.766 -17.484 3.17 1 97.5 113 GLU B N 1
ATOM 2029 C CA . GLU B 1 113 ? 7.352 -16.594 4.16 1 97.5 113 GLU B CA 1
ATOM 2030 C C . GLU B 1 113 ? 8.234 -15.531 3.498 1 97.5 113 GLU B C 1
ATOM 2032 O O . GLU B 1 113 ? 8.766 -15.758 2.41 1 97.5 113 GLU B O 1
ATOM 2037 N N . LEU B 1 114 ? 8.352 -14.43 4.227 1 98.38 114 LEU B N 1
ATOM 2038 C CA . LEU B 1 114 ? 9.18 -13.328 3.746 1 98.38 114 LEU B CA 1
ATOM 2039 C C . LEU B 1 114 ? 10.617 -13.781 3.537 1 98.38 114 LEU B C 1
ATOM 2041 O O . LEU B 1 114 ? 11.219 -14.383 4.43 1 98.38 114 LEU B O 1
ATOM 2045 N N . GLU B 1 115 ? 11.125 -13.477 2.361 1 96.69 115 GLU B N 1
ATOM 2046 C CA . GLU B 1 115 ? 12.484 -13.891 2.031 1 96.69 115 GLU B CA 1
ATOM 2047 C C . GLU B 1 115 ? 13.469 -12.742 2.232 1 96.69 115 GLU B C 1
ATOM 2049 O O . GLU B 1 115 ? 14.602 -12.961 2.676 1 96.69 115 GLU B O 1
ATOM 2054 N N . CYS B 1 116 ? 13.031 -11.508 1.884 1 96.69 116 CYS B N 1
ATOM 2055 C CA . CYS B 1 116 ? 13.984 -10.406 1.987 1 96.69 116 CYS B CA 1
ATOM 2056 C C . CYS B 1 116 ? 13.266 -9.055 1.918 1 96.69 116 CYS B C 1
ATOM 2058 O O . CYS B 1 116 ? 12.102 -8.992 1.533 1 96.69 116 CYS B O 1
ATOM 2060 N N . HIS B 1 117 ? 13.961 -8.039 2.375 1 97.88 117 HIS B N 1
ATOM 2061 C CA . HIS B 1 117 ? 13.656 -6.625 2.188 1 97.88 117 HIS B CA 1
ATOM 2062 C C . HIS B 1 117 ? 14.578 -5.996 1.147 1 97.88 117 HIS B C 1
ATOM 2064 O O . HIS B 1 117 ? 15.805 -6.133 1.231 1 97.88 117 HIS B O 1
ATOM 2070 N N . ILE B 1 118 ? 13.961 -5.344 0.185 1 97.06 118 ILE B N 1
ATOM 2071 C CA . ILE B 1 118 ? 14.812 -4.742 -0.842 1 97.06 118 ILE B CA 1
ATOM 2072 C C . ILE B 1 118 ? 14.562 -3.238 -0.901 1 97.06 118 ILE B C 1
ATOM 2074 O O . ILE B 1 118 ? 13.492 -2.764 -0.504 1 97.06 118 ILE B O 1
ATOM 2078 N N . PHE B 1 119 ? 15.594 -2.465 -1.333 1 97.06 119 PHE B N 1
ATOM 2079 C CA . PHE B 1 119 ? 15.562 -1.011 -1.431 1 97.06 119 PHE B CA 1
ATOM 2080 C C . PHE B 1 119 ? 15.32 -0.38 -0.066 1 97.06 119 PHE B C 1
ATOM 2082 O O . PHE B 1 119 ? 14.578 0.601 0.046 1 97.06 119 PHE B O 1
ATOM 2089 N N . VAL B 1 120 ? 15.938 -0.925 0.952 1 98 120 VAL B N 1
ATOM 2090 C CA . VAL B 1 120 ? 15.695 -0.521 2.332 1 98 120 VAL B CA 1
ATOM 2091 C C . VAL B 1 120 ? 16.234 0.893 2.559 1 98 120 VAL B C 1
ATOM 2093 O O . VAL B 1 120 ? 15.766 1.601 3.457 1 98 120 VAL B O 1
ATOM 2096 N N . GLU B 1 121 ? 17.094 1.343 1.688 1 96.56 121 GLU B N 1
ATOM 2097 C CA . GLU B 1 121 ? 17.688 2.668 1.824 1 96.56 121 GLU B CA 1
ATOM 2098 C C . GLU B 1 121 ? 16.625 3.764 1.724 1 96.56 121 GLU B C 1
ATOM 2100 O O . GLU B 1 121 ? 16.781 4.844 2.295 1 96.56 121 GLU B O 1
ATOM 2105 N N . THR B 1 122 ? 15.555 3.492 1.072 1 96.69 122 THR B N 1
ATOM 2106 C CA . THR B 1 122 ? 14.547 4.52 0.84 1 96.69 122 THR B CA 1
ATOM 2107 C C . THR B 1 122 ? 13.344 4.309 1.755 1 96.69 122 THR B C 1
ATOM 2109 O O . THR B 1 122 ? 12.328 5.004 1.626 1 96.69 122 THR B O 1
ATOM 2112 N N . LYS B 1 123 ? 13.492 3.32 2.668 1 98.19 123 LYS B N 1
ATOM 2113 C CA . LYS B 1 123 ? 12.43 3.043 3.627 1 98.19 123 LYS B CA 1
ATOM 2114 C C . LYS B 1 123 ? 12.047 4.297 4.41 1 98.19 123 LYS B C 1
ATOM 2116 O O . LYS B 1 123 ? 12.922 5.07 4.809 1 98.19 123 LYS B O 1
ATOM 2121 N N . PRO B 1 124 ? 10.703 4.625 4.539 1 98.56 124 PRO B N 1
ATOM 2122 C CA . PRO B 1 124 ? 10.375 5.789 5.371 1 98.56 124 PRO B CA 1
ATOM 2123 C C . PRO B 1 124 ? 11.016 5.719 6.754 1 98.56 124 PRO B C 1
ATOM 2125 O O . PRO B 1 124 ? 11.109 4.641 7.344 1 98.56 124 PRO B O 1
ATOM 2128 N N . LYS B 1 125 ? 11.406 6.848 7.277 1 97.69 125 LYS B N 1
ATOM 2129 C CA . LYS B 1 125 ? 12.117 6.906 8.547 1 97.69 125 LYS B CA 1
ATOM 2130 C C . LYS B 1 125 ? 11.227 6.441 9.703 1 97.69 125 LYS B C 1
ATOM 2132 O O . LYS B 1 125 ? 11.719 5.898 10.695 1 97.69 125 LYS B O 1
ATOM 2137 N N . TRP B 1 126 ? 9.977 6.617 9.594 1 98.38 126 TRP B N 1
ATOM 2138 C CA . TRP B 1 126 ? 9.031 6.344 10.672 1 98.38 126 TRP B CA 1
ATOM 2139 C C . TRP B 1 126 ? 8.656 4.867 10.711 1 98.38 126 TRP B C 1
ATOM 2141 O O . TRP B 1 126 ? 7.965 4.418 11.625 1 98.38 126 TRP B O 1
ATOM 2151 N N . TYR B 1 127 ? 9.016 4.125 9.727 1 98.62 127 TYR B N 1
ATOM 2152 C CA . TYR B 1 127 ? 8.758 2.691 9.711 1 98.62 127 TYR B CA 1
ATOM 2153 C C . TYR B 1 127 ? 10.008 1.911 10.094 1 98.62 127 TYR B C 1
ATOM 2155 O O . TYR B 1 127 ? 11.117 2.229 9.648 1 98.62 127 TYR B O 1
ATOM 2163 N N . ARG B 1 128 ? 9.867 0.851 10.914 1 97.75 128 ARG B N 1
ATOM 2164 C CA . ARG B 1 128 ? 11 0.055 11.367 1 97.75 128 ARG B CA 1
ATOM 2165 C C . ARG B 1 128 ? 10.828 -1.412 10.992 1 97.75 128 ARG B C 1
ATOM 2167 O O . ARG B 1 128 ? 9.75 -1.985 11.18 1 97.75 128 ARG B O 1
ATOM 2174 N N . ILE B 1 129 ? 11.844 -1.938 10.398 1 98.38 129 ILE B N 1
ATOM 2175 C CA . ILE B 1 129 ? 11.914 -3.375 10.156 1 98.38 129 ILE B CA 1
ATOM 2176 C C . ILE B 1 129 ? 12.367 -4.094 11.422 1 98.38 129 ILE B C 1
ATOM 2178 O O . ILE B 1 129 ? 13.422 -3.777 11.984 1 98.38 129 ILE B O 1
ATOM 2182 N N . ARG B 1 130 ? 11.57 -5.043 11.852 1 97.69 130 ARG B N 1
ATOM 2183 C CA . ARG B 1 130 ? 11.859 -5.641 13.148 1 97.69 130 ARG B CA 1
ATOM 2184 C C . ARG B 1 130 ? 12.07 -7.145 13.023 1 97.69 130 ARG B C 1
ATOM 2186 O O . ARG B 1 130 ? 12.172 -7.848 14.031 1 97.69 130 ARG B O 1
ATOM 2193 N N . ASP B 1 131 ? 12.008 -7.75 11.836 1 97.69 131 ASP B N 1
ATOM 2194 C CA . ASP B 1 131 ? 12.289 -9.172 11.625 1 97.69 131 ASP B CA 1
ATOM 2195 C C . ASP B 1 131 ? 13.742 -9.383 11.219 1 97.69 131 ASP B C 1
ATOM 2197 O O . ASP B 1 131 ? 14.531 -8.445 11.195 1 97.69 131 ASP B O 1
ATOM 2201 N N . ASP B 1 132 ? 14.078 -10.633 10.922 1 97.25 132 ASP B N 1
ATOM 2202 C CA . ASP B 1 132 ? 15.484 -10.969 10.695 1 97.25 132 ASP B CA 1
ATOM 2203 C C . ASP B 1 132 ? 15.734 -11.344 9.242 1 97.25 132 ASP B C 1
ATOM 2205 O O . ASP B 1 132 ? 16.781 -11.891 8.906 1 97.25 132 ASP B O 1
ATOM 2209 N N . ALA B 1 133 ? 14.773 -11.094 8.352 1 97.44 133 ALA B N 1
ATOM 2210 C CA . ALA B 1 133 ? 14.992 -11.398 6.941 1 97.44 133 ALA B CA 1
ATOM 2211 C C . ALA B 1 133 ? 16.062 -10.5 6.348 1 97.44 133 ALA B C 1
ATOM 2213 O O . ALA B 1 133 ? 16.234 -9.359 6.785 1 97.44 133 ALA B O 1
ATOM 2214 N N . PRO B 1 134 ? 16.828 -10.992 5.371 1 96.56 134 PRO B N 1
ATOM 2215 C CA . PRO B 1 134 ? 17.875 -10.188 4.754 1 96.56 134 PRO B CA 1
ATOM 2216 C C . PRO B 1 134 ? 17.375 -8.844 4.242 1 96.56 134 PRO B C 1
ATOM 2218 O O . PRO B 1 134 ? 16.25 -8.75 3.734 1 96.56 134 PRO B O 1
ATOM 2221 N N . GLN B 1 135 ? 18.203 -7.812 4.43 1 97.12 135 GLN B N 1
ATOM 2222 C CA . GLN B 1 135 ? 17.906 -6.465 3.959 1 97.12 135 GLN B CA 1
ATOM 2223 C C . GLN B 1 135 ? 18.922 -6 2.932 1 97.12 135 GLN B C 1
ATOM 2225 O O . GLN B 1 135 ? 20.125 -5.992 3.207 1 97.12 135 GLN B O 1
ATOM 2230 N N . ASP B 1 136 ? 18.422 -5.73 1.76 1 94.88 136 ASP B N 1
ATOM 2231 C CA . ASP B 1 136 ? 19.266 -5.102 0.748 1 94.88 136 ASP B CA 1
ATOM 2232 C C . ASP B 1 136 ? 19 -3.6 0.664 1 94.88 136 ASP B C 1
ATOM 2234 O O . ASP B 1 136 ? 17.844 -3.176 0.573 1 94.88 136 ASP B O 1
ATOM 2238 N N . LEU B 1 137 ? 19.969 -2.738 0.678 1 90.62 137 LEU B N 1
ATOM 2239 C CA . LEU B 1 137 ? 19.812 -1.289 0.683 1 90.62 137 LEU B CA 1
ATOM 2240 C C . LEU B 1 137 ? 19.312 -0.794 -0.673 1 90.62 137 LEU B C 1
ATOM 2242 O O . LEU B 1 137 ? 18.609 0.214 -0.752 1 90.62 137 LEU B O 1
ATOM 2246 N N . GLY B 1 138 ? 19.719 -1.435 -1.738 1 83.81 138 GLY B N 1
ATOM 2247 C CA . GLY B 1 138 ? 19.328 -1.097 -3.1 1 83.81 138 GLY B CA 1
ATOM 2248 C C . GLY B 1 138 ? 18.797 -2.281 -3.879 1 83.81 138 GLY B C 1
ATOM 2249 O O . GLY B 1 138 ? 18.125 -3.154 -3.312 1 83.81 138 GLY B O 1
ATOM 2250 N N . VAL B 1 139 ? 19.031 -2.189 -5.152 1 76.19 139 VAL B N 1
ATOM 2251 C CA . VAL B 1 139 ? 18.609 -3.281 -6.023 1 76.19 139 VAL B CA 1
ATOM 2252 C C . VAL B 1 139 ? 19.453 -4.52 -5.746 1 76.19 139 VAL B C 1
ATOM 2254 O O . VAL B 1 139 ? 20.688 -4.473 -5.844 1 76.19 139 VAL B O 1
ATOM 2257 N N . PRO B 1 140 ? 18.75 -5.52 -5.32 1 78.5 140 PRO B N 1
ATOM 2258 C CA . PRO B 1 140 ? 19.547 -6.738 -5.211 1 78.5 140 PRO B CA 1
ATOM 2259 C C . PRO B 1 140 ? 20.328 -7.051 -6.488 1 78.5 140 PRO B C 1
ATOM 2261 O O . PRO B 1 140 ? 19.859 -6.727 -7.586 1 78.5 140 PRO B O 1
ATOM 2264 N N . GLU B 1 141 ? 21.547 -7.621 -6.23 1 78.69 141 GLU B N 1
ATOM 2265 C CA . GLU B 1 141 ? 22.438 -7.926 -7.344 1 78.69 141 GLU B CA 1
ATOM 2266 C C . GLU B 1 141 ? 21.734 -8.766 -8.406 1 78.69 141 GLU B C 1
ATOM 2268 O O . GLU B 1 141 ? 21.891 -8.523 -9.602 1 78.69 141 GLU B O 1
ATOM 2273 N N . ASP B 1 142 ? 20.875 -9.672 -8.023 1 77.69 142 ASP B N 1
ATOM 2274 C CA . ASP B 1 142 ? 20.203 -10.578 -8.953 1 77.69 142 ASP B CA 1
ATOM 2275 C C . ASP B 1 142 ? 19.078 -9.867 -9.695 1 77.69 142 ASP B C 1
ATOM 2277 O O . ASP B 1 142 ? 18.594 -10.352 -10.719 1 77.69 142 ASP B O 1
ATOM 2281 N N . MET B 1 143 ? 18.75 -8.625 -9.328 1 78.75 143 MET B N 1
ATOM 2282 C CA . MET B 1 143 ? 17.656 -7.867 -9.945 1 78.75 143 MET B CA 1
ATOM 2283 C C . MET B 1 143 ? 18.203 -6.734 -10.812 1 78.75 143 MET B C 1
ATOM 2285 O O . MET B 1 143 ? 17.484 -6.176 -11.641 1 78.75 143 MET B O 1
ATOM 2289 N N . LYS B 1 144 ? 19.5 -6.441 -10.711 1 79.38 144 LYS B N 1
ATOM 2290 C CA . LYS B 1 144 ? 20.094 -5.348 -11.469 1 79.38 144 LYS B CA 1
ATOM 2291 C C . LYS B 1 144 ? 19.906 -5.543 -12.969 1 79.38 144 LYS B C 1
ATOM 2293 O O . LYS B 1 144 ? 19.656 -4.578 -13.695 1 79.38 144 LYS B O 1
ATOM 2298 N N . GLN B 1 145 ? 19.922 -6.809 -13.289 1 78.69 145 GLN B N 1
ATOM 2299 C CA . GLN B 1 145 ? 19.812 -7.102 -14.711 1 78.69 145 GLN B CA 1
ATOM 2300 C C . GLN B 1 145 ? 18.391 -6.859 -15.219 1 78.69 145 GLN B C 1
ATOM 2302 O O . GLN B 1 145 ? 18.156 -6.77 -16.422 1 78.69 145 GLN B O 1
ATOM 2307 N N . TYR B 1 146 ? 17.484 -6.766 -14.305 1 79 146 TYR B N 1
ATOM 2308 C CA . TYR B 1 146 ? 16.109 -6.531 -14.719 1 79 146 TYR B CA 1
ATOM 2309 C C . TYR B 1 146 ? 15.852 -5.051 -14.961 1 79 146 TYR B C 1
ATOM 2311 O O . TYR B 1 146 ? 14.93 -4.684 -15.695 1 79 146 TYR B O 1
ATOM 2319 N N . MET B 1 147 ? 16.594 -4.211 -14.352 1 75.62 147 MET B N 1
ATOM 2320 C CA . MET B 1 147 ? 16.312 -2.779 -14.32 1 75.62 147 MET B CA 1
ATOM 2321 C C . MET B 1 147 ? 17.266 -2.016 -15.242 1 75.62 147 MET B C 1
ATOM 2323 O O . MET B 1 147 ? 16.953 -0.898 -15.664 1 75.62 147 MET B O 1
ATOM 2327 N N . TYR B 1 148 ? 18.516 -2.627 -15.523 1 73.88 148 TYR B N 1
ATOM 2328 C CA . TYR B 1 148 ? 19.531 -1.963 -16.328 1 73.88 148 TYR B CA 1
ATOM 2329 C C . TYR B 1 148 ? 19.875 -2.785 -17.578 1 73.88 148 TYR B C 1
ATOM 2331 O O . TYR B 1 148 ? 19.828 -4.016 -17.531 1 73.88 148 TYR B O 1
#

Organism: NCBI:txid1220207

Sequence (296 aa):
MAMASPTVIGSCYCGKTRYQTTSPIYGLSFCYCTICQLVHGAPFAPFVNVQSEHFHWIENAAVVELRLTDFATRTVCSSCHAPLTMVYDKRPQETGIVAVTVNEEESAVPVPELECHIFVETKPKWYRIRDDAPQDLGVPEDMKQYMYMAMASPTVIGSCYCGKTRYQTTSPIYGLSFCYCTICQLVHGAPFAPFVNVQSEHFHWIENAAVVELRLTDFATRTVCSSCHAPLTMVYDKRPQETGIVAVTVNEEESAVPVPELECHIFVETKPKWYRIRDDAPQDLGVPEDMKQYMY

Nearest PDB structures (foldseek):
  8ajq-assembly2_C  TM=8.460E-01  e=9.119E-08  Pseudomonas aeruginosa PAO1
  1xa8-assembly1_A  TM=7.556E-01  e=3.351E-06  Paracoccus denitrificans
  3fac-assembly6_F  TM=7.473E-01  e=2.799E-06  Cereibacter sphaeroides 2.4.1
  8p1x-assembly1_AAA  TM=7.545E-01  e=6.893E+00  Staphylococcus epidermidis
  4emo-assembly2_B  TM=3.409E-01  e=1.631E+00  Homo sapiens

InterPro domains:
  IPR006913 CENP-V/GFA domain [PF04828] (8-112)
  IPR006913 CENP-V/GFA domain [PS51891] (8-128)
  IPR011057 Mss4-like superfamily [SSF51316] (3-144)

Foldseek 3Di:
DPPPQFQWKFADDVRQKIKTFNDHKAAWEWEQDPVQCVLVVHNTFIKIKDFPVGMGIPHCRQWDWDDPDPFKIWIAGNPPGHTFWMAGNQGNRMIIGRQVRIPQVRHPDHDDDHAEYECCLNGDPPDDDDDDHYYYNHQPPVCVSRRD/DPPPQFQWKFDDDVRQKIKGFNDHKAAWEWEQDPVQCVLVVHNTFTKIKDFPVGMGIPHCRQWDWDDPDPFKIWIAGNPPGHTFWMAGPQGNRMIIGRQVRIPQVRHPDHDDDYAEYECCLNGDPPDDDDDDHHYYNHDPPVCVSRRD

pLDDT: mean 94.88, std 9.39, range [37.28, 99.0]

Solvent-accessible surface area (backbone atoms only — not comparable to full-atom values): 15115 Å² total; per-residue (Å²): 126,84,74,74,76,43,32,31,32,31,37,44,75,81,55,47,28,24,35,35,22,75,49,75,63,43,69,23,32,37,33,12,38,66,65,39,14,24,42,18,22,13,68,30,26,36,31,25,31,34,54,32,92,35,55,42,74,75,34,58,86,30,58,38,80,47,68,89,54,96,34,40,42,29,32,28,26,74,80,62,46,11,48,46,35,39,30,34,67,71,38,66,62,35,32,33,32,27,50,57,29,47,37,70,85,75,18,71,52,72,78,53,65,73,56,32,34,30,18,50,70,56,37,52,87,71,58,80,89,75,76,84,56,50,76,31,55,44,76,46,78,89,46,43,65,42,72,98,126,82,74,72,72,41,31,29,33,31,38,43,78,80,56,47,28,24,35,35,22,75,47,74,64,42,68,22,31,37,33,11,38,66,66,38,14,24,40,19,21,12,66,31,26,36,31,25,32,34,54,32,92,35,56,43,74,76,34,58,86,30,59,38,80,46,68,90,56,98,34,41,39,28,32,28,26,73,79,61,46,12,46,46,36,38,31,33,66,71,39,67,62,37,32,32,33,28,50,58,30,47,37,68,85,72,18,72,52,71,77,51,64,72,55,31,34,30,18,50,69,57,38,52,86,70,61,79,87,76,76,86,54,51,74,32,56,42,76,46,78,89,46,44,65,39,71,99